Protein AF-A0A225B8E1-F1 (afdb_monomer_lite)

Structure (mmCIF, N/CA/C/O backbone):
data_AF-A0A225B8E1-F1
#
_entry.id   AF-A0A225B8E1-F1
#
loop_
_atom_site.group_PDB
_atom_site.id
_atom_site.type_symbol
_atom_site.label_atom_id
_atom_site.label_alt_id
_atom_site.label_comp_id
_atom_site.label_asym_id
_atom_site.label_entity_id
_atom_site.label_seq_id
_atom_site.pdbx_PDB_ins_code
_atom_site.Cartn_x
_atom_site.Cartn_y
_atom_site.Cartn_z
_atom_site.occupancy
_atom_site.B_iso_or_equiv
_atom_site.auth_seq_id
_atom_site.auth_comp_id
_atom_site.auth_asym_id
_atom_site.auth_atom_id
_atom_site.pdbx_PDB_model_num
ATOM 1 N N . MET A 1 1 ? -12.413 -4.142 40.974 1.00 33.97 1 MET A N 1
ATOM 2 C CA . MET A 1 1 ? -12.762 -3.276 39.829 1.00 33.97 1 MET A CA 1
ATOM 3 C C . MET A 1 1 ? -11.683 -3.442 38.783 1.00 33.97 1 MET A C 1
ATOM 5 O O . MET A 1 1 ? -10.517 -3.272 39.122 1.00 33.97 1 MET A O 1
ATOM 9 N N . GLU A 1 2 ? -12.046 -3.821 37.560 1.00 40.50 2 GLU A N 1
ATOM 10 C CA . GLU A 1 2 ? -11.103 -3.791 36.439 1.00 40.50 2 GLU A CA 1
ATOM 11 C C . GLU A 1 2 ? -10.733 -2.335 36.145 1.00 40.50 2 GLU A C 1
ATOM 13 O O . GLU A 1 2 ? -11.599 -1.457 36.142 1.00 40.50 2 GLU A O 1
ATOM 18 N N . LYS A 1 3 ? -9.438 -2.056 35.974 1.00 44.69 3 LYS A N 1
ATOM 19 C CA . LYS A 1 3 ? -8.991 -0.714 35.596 1.00 44.69 3 LYS A CA 1
ATOM 20 C C . LYS A 1 3 ? -9.395 -0.462 34.139 1.00 44.69 3 LYS A C 1
ATOM 22 O O . LYS A 1 3 ? -9.167 -1.346 33.313 1.00 44.69 3 LYS A O 1
ATOM 27 N N . PRO A 1 4 ? -9.953 0.715 33.810 1.00 52.53 4 PRO A N 1
ATOM 28 C CA . PRO A 1 4 ? -10.232 1.057 32.424 1.00 52.53 4 PRO A CA 1
ATOM 29 C C . PRO A 1 4 ? -8.925 1.071 31.623 1.00 52.53 4 PRO A C 1
ATOM 31 O O . PRO A 1 4 ? -7.889 1.524 32.120 1.00 52.53 4 PRO A O 1
ATOM 34 N N . LEU A 1 5 ? -8.976 0.556 30.393 1.00 57.56 5 LEU A N 1
ATOM 35 C CA . LEU A 1 5 ? -7.844 0.608 29.470 1.00 57.56 5 LEU A CA 1
ATOM 36 C C . LEU A 1 5 ? -7.512 2.064 29.131 1.00 57.56 5 LEU A C 1
ATOM 38 O O . LEU A 1 5 ? -8.407 2.894 28.955 1.00 57.56 5 LEU A O 1
ATOM 42 N N . SER A 1 6 ? -6.221 2.371 29.012 1.00 66.31 6 SER A N 1
ATOM 43 C CA . SER A 1 6 ? -5.781 3.682 28.540 1.00 66.31 6 SER A CA 1
ATOM 44 C C . SER A 1 6 ? -6.145 3.885 27.060 1.00 66.31 6 SER A C 1
ATOM 46 O O . SER A 1 6 ? -6.300 2.907 26.320 1.00 66.31 6 SER A O 1
ATOM 48 N N . PRO A 1 7 ? -6.226 5.136 26.571 1.00 64.06 7 PRO A N 1
ATOM 49 C CA . PRO A 1 7 ? -6.479 5.405 25.155 1.00 64.06 7 PRO A CA 1
ATOM 50 C C . PRO A 1 7 ? -5.502 4.689 24.210 1.00 64.06 7 PRO A C 1
ATOM 52 O O . PRO A 1 7 ? -5.918 4.154 23.189 1.00 64.06 7 PRO A O 1
ATOM 55 N N . LEU A 1 8 ? -4.217 4.607 24.570 1.00 68.31 8 LEU A N 1
ATOM 56 C CA . LEU A 1 8 ? -3.214 3.872 23.793 1.00 68.31 8 LEU A CA 1
ATOM 57 C C . LEU A 1 8 ? -3.495 2.362 23.779 1.00 68.31 8 LEU A C 1
ATOM 59 O O . LEU A 1 8 ? -3.419 1.732 22.733 1.00 68.31 8 LEU A O 1
ATOM 63 N N . GLN A 1 9 ? -3.865 1.779 24.921 1.00 63.59 9 GLN A N 1
ATOM 64 C CA . GLN A 1 9 ? -4.219 0.359 25.014 1.00 63.59 9 GLN A CA 1
ATOM 65 C C . GLN A 1 9 ? -5.451 0.018 24.164 1.00 63.59 9 GLN A C 1
ATOM 67 O O . GLN A 1 9 ? -5.495 -1.029 23.516 1.00 63.59 9 GLN A O 1
ATOM 72 N N . LEU A 1 10 ? -6.432 0.923 24.115 1.00 62.38 10 LEU A N 1
ATOM 73 C CA . LEU A 1 10 ? -7.593 0.791 23.237 1.00 62.38 10 LEU A CA 1
ATOM 74 C C . LEU A 1 10 ? -7.192 0.834 21.757 1.00 62.38 10 LEU A C 1
ATOM 76 O O . LEU A 1 10 ? -7.626 -0.028 21.000 1.00 62.38 10 LEU A O 1
ATOM 80 N N . ARG A 1 11 ? -6.310 1.749 21.343 1.00 66.50 11 ARG A N 1
ATOM 81 C CA . ARG A 1 11 ? -5.845 1.795 19.946 1.00 66.50 11 ARG A CA 1
ATOM 82 C C . ARG A 1 11 ? -4.973 0.598 19.558 1.00 66.50 11 ARG A C 1
ATOM 84 O O . ARG A 1 11 ? -5.170 0.010 18.500 1.00 66.50 11 ARG A O 1
ATOM 91 N N . LEU A 1 12 ? -4.068 0.169 20.438 1.00 70.06 12 LEU A N 1
ATOM 92 C CA . LEU A 1 12 ? -3.236 -1.017 20.212 1.00 70.06 12 LEU A CA 1
ATOM 93 C C . LEU A 1 12 ? -4.088 -2.273 20.065 1.00 70.06 12 LEU A C 1
ATOM 95 O O . LEU A 1 12 ? -3.887 -3.055 19.140 1.00 70.06 12 LEU A O 1
ATOM 99 N N . SER A 1 13 ? -5.087 -2.442 20.932 1.00 68.00 13 SER A N 1
ATOM 100 C CA . SER A 1 13 ? -6.035 -3.539 20.775 1.00 68.00 13 SER A CA 1
ATOM 101 C C . SER A 1 13 ? -6.784 -3.423 19.443 1.00 68.00 13 SER A C 1
ATOM 103 O O . SER A 1 13 ? -6.859 -4.413 18.722 1.00 68.00 13 SER A O 1
ATOM 105 N N . GLN A 1 14 ? -7.261 -2.234 19.050 1.00 70.44 14 GLN A N 1
ATOM 106 C CA . GLN A 1 14 ? -7.943 -2.029 17.764 1.00 70.44 14 GLN A CA 1
ATOM 107 C C . GLN A 1 14 ? -7.101 -2.467 16.566 1.00 70.44 14 GLN A C 1
ATOM 109 O O . GLN A 1 14 ? -7.624 -3.160 15.695 1.00 70.44 14 GLN A O 1
ATOM 114 N N . GLN A 1 15 ? -5.802 -2.159 16.549 1.00 73.88 15 GLN A N 1
ATOM 115 C CA . GLN A 1 15 ? -4.899 -2.623 15.493 1.00 73.88 15 GLN A CA 1
ATOM 116 C C . GLN A 1 15 ? -4.883 -4.152 15.378 1.00 73.88 15 GLN A C 1
ATOM 118 O O . GLN A 1 15 ? -4.950 -4.681 14.273 1.00 73.88 15 GLN A O 1
ATOM 123 N N . VAL A 1 16 ? -4.900 -4.890 16.491 1.00 73.94 16 VAL A N 1
ATOM 124 C CA . VAL A 1 16 ? -4.957 -6.360 16.441 1.00 73.94 16 VAL A CA 1
ATOM 125 C C . VAL A 1 16 ? -6.185 -6.845 15.659 1.00 73.94 16 VAL A C 1
ATOM 127 O O . VAL A 1 16 ? -6.058 -7.701 14.786 1.00 73.94 16 VAL A O 1
ATOM 130 N N . PHE A 1 17 ? -7.367 -6.277 15.909 1.00 71.50 17 PHE A N 1
ATOM 131 C CA . PHE A 1 17 ? -8.599 -6.695 15.225 1.00 71.50 17 PHE A CA 1
ATOM 132 C C . PHE A 1 17 ? -8.724 -6.132 13.809 1.00 71.50 17 PHE A C 1
ATOM 134 O O . PHE A 1 17 ? -9.340 -6.767 12.955 1.00 71.50 17 PHE A O 1
ATOM 141 N N . LEU A 1 18 ? -8.108 -4.982 13.522 1.00 74.31 18 LEU A N 1
ATOM 142 C CA . LEU A 1 18 ? -8.015 -4.452 12.165 1.00 74.31 18 LEU A CA 1
ATOM 143 C C . LEU A 1 18 ? -7.242 -5.403 11.262 1.00 74.31 18 LEU A C 1
ATOM 145 O O . LEU A 1 18 ? -7.643 -5.601 10.123 1.00 74.31 18 LEU A O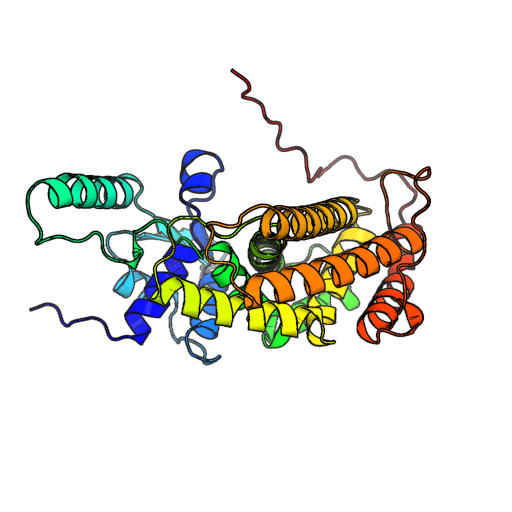 1
ATOM 149 N N . TRP A 1 19 ? -6.174 -6.034 11.740 1.00 72.88 19 TRP A N 1
ATOM 150 C CA . TRP A 1 19 ? -5.336 -6.936 10.941 1.00 72.88 19 TRP A CA 1
ATOM 151 C C . TRP A 1 19 ? -5.876 -8.365 10.832 1.00 72.88 19 TRP A C 1
ATOM 153 O O . TRP A 1 19 ? -5.437 -9.135 9.985 1.00 72.88 19 TRP A O 1
ATOM 163 N N . VAL A 1 20 ? -6.951 -8.670 11.554 1.00 66.94 20 VAL A N 1
ATOM 164 C CA . VAL A 1 20 ? -7.676 -9.938 11.450 1.00 66.94 20 VAL A CA 1
ATOM 165 C C . VAL A 1 20 ? -8.860 -9.751 10.511 1.00 66.94 20 VAL A C 1
ATOM 167 O O . VAL A 1 20 ? -9.687 -8.854 10.680 1.00 66.94 20 VAL A O 1
ATOM 170 N N . ASP A 1 21 ? -8.933 -10.542 9.443 1.00 55.84 21 ASP A N 1
ATOM 171 C CA . ASP A 1 21 ? -10.112 -10.533 8.584 1.00 55.84 21 ASP A CA 1
ATOM 172 C C . ASP A 1 21 ? -11.145 -11.553 9.020 1.00 55.84 21 ASP A C 1
ATOM 174 O O . ASP A 1 21 ? -10.941 -12.748 8.871 1.00 55.84 21 ASP A O 1
ATOM 178 N N . MET A 1 22 ? -12.273 -11.068 9.543 1.00 44.94 22 MET A N 1
ATOM 179 C CA . MET A 1 22 ? -13.416 -11.906 9.901 1.00 44.94 22 MET A CA 1
ATOM 180 C C . MET A 1 22 ? -13.983 -12.659 8.685 1.00 44.94 22 MET A C 1
ATOM 182 O O . MET A 1 22 ? -14.567 -13.725 8.869 1.00 44.94 22 MET A O 1
ATOM 186 N N . ILE A 1 23 ? -13.807 -12.147 7.458 1.00 41.59 23 ILE A N 1
ATOM 187 C CA . ILE A 1 23 ? -14.229 -12.830 6.224 1.00 41.59 23 ILE A CA 1
ATOM 188 C C . ILE A 1 23 ? -13.215 -13.921 5.832 1.00 41.59 23 ILE A C 1
ATOM 190 O O . ILE A 1 23 ? -13.628 -15.043 5.517 1.00 41.59 23 ILE A O 1
ATOM 194 N N . ASP A 1 24 ? -11.908 -13.666 5.968 1.00 40.19 24 ASP A N 1
ATOM 195 C CA . ASP A 1 24 ? -10.865 -14.695 5.769 1.00 40.19 24 ASP A CA 1
ATOM 196 C C . ASP A 1 24 ? -10.909 -15.779 6.857 1.00 40.19 24 ASP A C 1
ATOM 198 O O . ASP A 1 24 ? -10.554 -16.934 6.607 1.00 40.19 24 ASP A O 1
ATOM 202 N N . PHE A 1 25 ? -11.437 -15.440 8.036 1.00 37.62 25 PHE A N 1
ATOM 203 C CA . PHE A 1 25 ? -11.674 -16.349 9.156 1.00 37.62 25 PHE A CA 1
ATOM 204 C C . PHE A 1 25 ? -12.691 -17.453 8.822 1.00 37.62 25 PHE A C 1
ATOM 206 O O . PHE A 1 25 ? -12.599 -18.561 9.343 1.00 37.62 25 PHE A O 1
ATOM 213 N N . VAL A 1 26 ? -13.661 -17.176 7.943 1.00 38.50 26 VAL A N 1
ATOM 214 C CA . VAL A 1 26 ? -14.715 -18.138 7.568 1.00 38.50 26 VAL A CA 1
ATOM 215 C C . VAL A 1 26 ? -14.351 -18.930 6.310 1.00 38.50 26 VAL A C 1
ATOM 217 O O . VAL A 1 26 ? -14.816 -20.058 6.156 1.00 38.50 26 VAL A O 1
ATOM 220 N N . LYS A 1 27 ? -13.524 -18.379 5.409 1.00 36.19 27 LYS A N 1
ATOM 221 C CA . LYS A 1 27 ? -13.306 -18.972 4.078 1.00 36.19 27 LYS A CA 1
ATOM 222 C C . LYS A 1 27 ? -11.852 -19.313 3.727 1.00 36.19 27 LYS A C 1
ATOM 224 O O . LYS A 1 27 ? -11.654 -20.161 2.860 1.00 36.19 27 LYS A O 1
ATOM 229 N N . VAL A 1 28 ? -10.831 -18.705 4.350 1.00 42.16 28 VAL A N 1
ATOM 230 C CA . VAL A 1 28 ? -9.461 -18.704 3.785 1.00 42.16 28 VAL A CA 1
ATOM 231 C C . VAL A 1 28 ? -8.331 -18.820 4.837 1.00 42.16 28 VAL A C 1
ATOM 233 O O . VAL A 1 28 ? -7.250 -18.273 4.680 1.00 42.16 28 VAL A O 1
ATOM 236 N N . GLY A 1 29 ? -8.498 -19.640 5.875 1.00 38.47 29 GLY A N 1
ATOM 237 C CA . GLY A 1 29 ? -7.402 -20.475 6.407 1.00 38.47 29 GLY A CA 1
ATOM 238 C C . GLY A 1 29 ? -6.189 -19.829 7.103 1.00 38.47 29 GLY A C 1
ATOM 239 O O . GLY A 1 29 ? -5.189 -20.528 7.274 1.00 38.47 29 GLY A O 1
ATOM 240 N N . ARG A 1 30 ? -6.232 -18.569 7.551 1.00 50.09 30 ARG A N 1
ATOM 241 C CA . ARG A 1 30 ? -5.280 -18.085 8.570 1.00 50.09 30 ARG A CA 1
ATOM 242 C C . ARG A 1 30 ? -6.012 -17.638 9.826 1.00 50.09 30 ARG A C 1
ATOM 244 O O . ARG A 1 30 ? -6.674 -16.609 9.847 1.00 50.09 30 ARG A O 1
ATOM 251 N N . SER A 1 31 ? -5.849 -18.425 10.883 1.00 53.94 31 SER A N 1
ATOM 252 C CA . SER A 1 31 ? -6.289 -18.088 12.236 1.00 53.94 31 SER A CA 1
ATOM 253 C C . SER A 1 31 ? -5.207 -17.364 13.038 1.00 53.94 31 SER A C 1
ATOM 255 O O . SER A 1 31 ? -5.461 -17.039 14.191 1.00 53.94 31 SER A O 1
ATOM 257 N N . GLU A 1 32 ? -4.016 -17.151 12.458 1.00 61.78 32 GLU A N 1
ATOM 258 C CA . GLU A 1 32 ? -2.790 -16.782 13.168 1.00 61.78 32 GLU A CA 1
ATOM 259 C C . GLU A 1 32 ? -2.167 -15.471 12.666 1.00 61.78 32 GLU A C 1
ATOM 261 O O . GLU A 1 32 ? -1.968 -15.313 11.462 1.00 61.78 32 GLU A O 1
ATOM 266 N N . LEU A 1 33 ? -1.795 -14.582 13.595 1.00 69.75 33 LEU A N 1
ATOM 267 C CA . LEU A 1 33 ? -0.939 -13.415 13.345 1.00 69.75 33 LEU A CA 1
ATOM 268 C C . LEU A 1 33 ? 0.460 -13.667 13.929 1.00 69.75 33 LEU A C 1
ATOM 270 O O . LEU A 1 33 ? 0.583 -14.020 15.108 1.00 69.75 33 LEU A O 1
ATOM 274 N N . ASP A 1 34 ? 1.503 -13.498 13.115 1.00 74.19 34 ASP A N 1
ATOM 275 C CA . ASP A 1 34 ? 2.892 -13.683 13.548 1.00 74.19 34 ASP A CA 1
ATOM 276 C C . ASP A 1 34 ? 3.353 -12.527 14.454 1.00 74.19 34 ASP A C 1
ATOM 278 O O . ASP A 1 34 ? 3.011 -11.363 14.229 1.00 74.19 34 ASP A O 1
ATOM 282 N N . GLN A 1 35 ? 4.181 -12.838 15.461 1.00 77.44 35 GLN A N 1
ATOM 283 C CA . GLN A 1 35 ? 4.749 -11.855 16.398 1.00 77.44 35 GLN A CA 1
ATOM 284 C C . GLN A 1 35 ? 5.396 -10.653 15.701 1.00 77.44 35 GLN A C 1
ATOM 286 O O . GLN A 1 35 ? 5.309 -9.528 16.181 1.00 77.44 35 GLN A O 1
ATOM 291 N N . GLU A 1 36 ? 6.062 -10.887 14.575 1.00 79.19 36 GLU A N 1
ATOM 292 C CA . GLU A 1 36 ? 6.749 -9.831 13.843 1.00 79.19 36 GLU A CA 1
ATOM 293 C C . GLU A 1 36 ? 5.778 -8.795 13.265 1.00 79.19 36 GLU A C 1
ATOM 295 O O . GLU A 1 36 ? 6.020 -7.594 13.396 1.00 79.19 36 GLU A O 1
ATOM 300 N N . ILE A 1 37 ? 4.653 -9.251 12.711 1.00 80.12 37 ILE A N 1
ATOM 301 C CA . ILE A 1 37 ? 3.580 -8.377 12.230 1.00 80.12 37 ILE A CA 1
ATOM 302 C C . ILE A 1 37 ? 2.978 -7.607 13.400 1.00 80.12 37 ILE A C 1
ATOM 304 O O . ILE A 1 37 ? 2.804 -6.394 13.321 1.00 80.12 37 ILE A O 1
ATOM 308 N N . LEU A 1 38 ? 2.730 -8.298 14.514 1.00 81.12 38 LEU A N 1
ATOM 309 C CA . LEU A 1 38 ? 2.194 -7.700 15.731 1.00 81.12 38 LEU A CA 1
ATOM 310 C C . LEU A 1 38 ? 3.092 -6.577 16.277 1.00 81.12 38 LEU A C 1
ATOM 312 O O . LEU A 1 38 ? 2.604 -5.511 16.645 1.00 81.12 38 LEU A O 1
ATOM 316 N N . SER A 1 39 ? 4.409 -6.790 16.298 1.00 83.69 39 SER A N 1
ATOM 317 C CA . SER A 1 39 ? 5.362 -5.758 16.711 1.00 83.69 39 SER A CA 1
ATOM 318 C C . SER A 1 39 ? 5.318 -4.539 15.790 1.00 83.69 39 SER A C 1
ATOM 320 O O . SER A 1 39 ? 5.363 -3.418 16.286 1.00 83.69 39 SER A O 1
ATOM 322 N N . ILE A 1 40 ? 5.176 -4.733 14.475 1.00 83.06 40 ILE A N 1
ATOM 323 C CA . ILE A 1 40 ? 5.105 -3.625 13.511 1.00 83.06 40 ILE A CA 1
ATOM 324 C C . ILE A 1 40 ? 3.824 -2.817 13.690 1.00 83.06 40 ILE A C 1
ATOM 326 O O . ILE A 1 40 ? 3.890 -1.592 13.757 1.00 83.06 40 ILE A O 1
ATOM 330 N N . ILE A 1 41 ? 2.666 -3.473 13.812 1.00 83.81 41 ILE A N 1
ATOM 331 C CA . ILE A 1 41 ? 1.397 -2.753 13.987 1.00 83.81 41 ILE A CA 1
ATOM 332 C C . ILE A 1 41 ? 1.362 -2.001 15.326 1.00 83.81 41 ILE A C 1
ATOM 334 O O . ILE A 1 41 ? 0.818 -0.903 15.399 1.00 83.81 41 ILE A O 1
ATOM 338 N N . PHE A 1 42 ? 1.995 -2.543 16.373 1.00 83.88 42 PHE A N 1
ATOM 339 C CA . PHE A 1 42 ? 2.112 -1.865 17.663 1.00 83.88 42 PHE A CA 1
ATOM 340 C C . PHE A 1 42 ? 3.085 -0.700 17.627 1.00 83.88 42 PHE A C 1
ATOM 342 O O . PHE A 1 42 ? 2.761 0.360 18.148 1.00 83.88 42 PHE A O 1
ATOM 349 N N . GLN A 1 43 ? 4.233 -0.858 16.974 1.00 84.50 43 GLN A N 1
ATOM 350 C CA . GLN A 1 43 ? 5.182 0.231 16.778 1.00 84.50 43 GLN A CA 1
ATOM 351 C C . GLN A 1 43 ? 4.550 1.371 15.968 1.00 84.50 43 GLN A C 1
ATOM 353 O O . GLN A 1 43 ? 4.662 2.537 16.339 1.00 84.50 43 GLN A O 1
ATOM 358 N N . ALA A 1 44 ? 3.819 1.042 14.900 1.00 81.19 44 ALA A N 1
ATOM 359 C CA . ALA A 1 44 ? 3.101 2.012 14.078 1.00 81.19 44 ALA A CA 1
ATOM 360 C C . ALA A 1 44 ? 2.015 2.773 14.858 1.00 81.19 44 ALA A C 1
ATOM 362 O O . ALA A 1 44 ? 1.749 3.934 14.560 1.00 81.19 44 ALA A O 1
ATOM 363 N N . GLU A 1 45 ? 1.396 2.159 15.860 1.00 81.75 45 GLU A N 1
ATOM 364 C CA . GLU A 1 45 ? 0.405 2.825 16.712 1.00 81.75 45 GLU A CA 1
ATOM 365 C C . GLU A 1 45 ? 1.052 3.579 17.885 1.00 81.75 45 GLU A C 1
ATOM 367 O O . GLU A 1 45 ? 0.558 4.617 18.322 1.00 81.75 45 GLU A O 1
ATOM 372 N N . ASN A 1 46 ? 2.202 3.104 18.361 1.00 82.94 46 ASN A N 1
ATOM 373 C CA . ASN A 1 46 ? 2.988 3.705 19.434 1.00 82.94 46 ASN A CA 1
ATOM 374 C C . ASN A 1 46 ? 3.979 4.759 18.906 1.00 82.94 46 ASN A C 1
ATOM 376 O O . ASN A 1 46 ? 5.124 4.834 19.340 1.00 82.94 46 ASN A O 1
ATOM 380 N N . SER A 1 47 ? 3.561 5.556 17.918 1.00 79.94 47 SER A N 1
ATOM 381 C CA . SER A 1 47 ? 4.356 6.659 17.349 1.00 79.94 47 SER A CA 1
ATOM 382 C C . SER A 1 47 ? 5.740 6.277 16.796 1.00 79.94 47 SER A C 1
ATOM 384 O O . SER A 1 47 ? 6.553 7.157 16.546 1.00 79.94 47 SER A O 1
ATOM 386 N N . GLY A 1 48 ? 5.995 5.001 16.507 1.00 77.12 48 GLY A N 1
ATOM 387 C CA . GLY A 1 48 ? 7.289 4.503 16.029 1.00 77.12 48 GLY A CA 1
ATOM 388 C C . GLY A 1 48 ? 8.171 3.896 17.125 1.00 77.12 48 GLY A C 1
ATOM 389 O O . GLY A 1 48 ? 9.202 3.306 16.803 1.00 77.12 48 GLY A O 1
ATOM 390 N N . GLU A 1 49 ? 7.771 3.975 18.395 1.00 80.62 49 GLU A N 1
ATOM 391 C CA . GLU A 1 49 ? 8.500 3.369 19.510 1.00 80.62 49 GLU A CA 1
ATOM 392 C C . GLU A 1 49 ? 8.196 1.872 19.627 1.00 80.62 49 GLU A C 1
ATOM 394 O O . GLU A 1 49 ? 7.036 1.446 19.625 1.00 80.62 49 GLU A O 1
ATOM 399 N N . GLU A 1 50 ? 9.248 1.063 19.755 1.00 79.94 50 GLU A N 1
ATOM 400 C CA . GLU A 1 50 ? 9.113 -0.381 19.921 1.00 79.94 50 GLU A CA 1
ATOM 401 C C . GLU A 1 50 ? 8.395 -0.735 21.228 1.00 79.94 50 GLU A C 1
ATOM 403 O O . GLU A 1 50 ? 8.660 -0.186 22.297 1.00 79.94 50 GLU A O 1
ATOM 408 N N . VAL A 1 51 ? 7.496 -1.714 21.145 1.00 77.56 51 VAL A N 1
ATOM 409 C CA . VAL A 1 51 ? 6.835 -2.284 22.317 1.00 77.56 51 VAL A CA 1
ATOM 410 C C . VAL A 1 51 ? 7.659 -3.459 22.833 1.00 77.56 51 VAL A C 1
ATOM 412 O O . VAL A 1 51 ? 7.904 -4.412 22.097 1.00 77.56 51 VAL A O 1
ATOM 415 N N . PHE A 1 52 ? 8.033 -3.402 24.115 1.00 71.44 52 PHE A N 1
ATOM 416 C CA . PHE A 1 52 ? 8.937 -4.360 24.763 1.00 71.44 52 PHE A CA 1
ATOM 417 C C . PHE A 1 52 ? 8.505 -5.833 24.628 1.00 71.44 52 PHE A C 1
ATOM 419 O O . PHE A 1 52 ? 9.331 -6.687 24.323 1.00 71.44 52 PHE A O 1
ATOM 426 N N . ASP A 1 53 ? 7.217 -6.135 24.818 1.00 75.69 53 ASP A N 1
ATOM 427 C CA . ASP A 1 53 ? 6.661 -7.477 24.605 1.00 75.69 53 ASP A CA 1
ATOM 428 C C . ASP A 1 53 ? 5.300 -7.378 23.909 1.00 75.69 53 ASP A C 1
ATOM 430 O O . ASP A 1 53 ? 4.255 -7.191 24.537 1.00 75.69 53 ASP A O 1
ATOM 434 N N . SER A 1 54 ? 5.318 -7.466 22.578 1.00 78.31 54 SER A N 1
ATOM 435 C CA . SER A 1 54 ? 4.108 -7.382 21.759 1.00 78.31 54 SER A CA 1
ATOM 436 C C . SER A 1 54 ? 3.143 -8.544 22.022 1.00 78.31 54 SER A C 1
ATOM 438 O O . SER A 1 54 ? 1.928 -8.356 21.964 1.00 78.31 54 SER A O 1
ATOM 440 N N . ILE A 1 55 ? 3.647 -9.725 22.388 1.00 74.56 55 ILE A N 1
ATOM 441 C CA . ILE A 1 55 ? 2.831 -10.922 22.615 1.00 74.56 55 ILE A CA 1
ATOM 442 C C . ILE A 1 55 ? 2.125 -10.855 23.966 1.00 74.56 55 ILE A C 1
ATOM 444 O O . ILE A 1 55 ? 0.908 -11.056 24.022 1.00 74.56 55 ILE A O 1
ATOM 448 N N . ASP A 1 56 ? 2.852 -10.544 25.042 1.00 74.12 56 ASP A N 1
ATOM 449 C CA . ASP A 1 56 ? 2.238 -10.350 26.358 1.00 74.12 56 ASP A CA 1
ATOM 450 C C . ASP A 1 56 ? 1.262 -9.173 26.326 1.00 74.12 56 ASP A C 1
ATOM 452 O O . ASP A 1 56 ? 0.149 -9.274 26.849 1.00 74.12 56 ASP A O 1
ATOM 456 N N . LEU A 1 57 ? 1.610 -8.089 25.623 1.00 72.00 57 LEU A N 1
ATOM 457 C CA . LEU A 1 57 ? 0.708 -6.956 25.479 1.00 72.00 57 LEU A CA 1
ATOM 458 C C . LEU A 1 57 ? -0.576 -7.346 24.743 1.00 72.00 57 LEU A C 1
ATOM 460 O O . LEU A 1 57 ? -1.664 -7.070 25.247 1.00 72.00 57 LEU A O 1
ATOM 464 N N . ALA A 1 58 ? -0.493 -8.042 23.608 1.00 70.94 58 ALA A N 1
ATOM 465 C CA . ALA A 1 58 ? -1.688 -8.507 22.911 1.00 70.94 58 ALA A CA 1
ATOM 466 C C . ALA A 1 58 ? -2.526 -9.446 23.786 1.00 70.94 58 ALA A C 1
ATOM 468 O O . ALA A 1 58 ? -3.745 -9.288 23.849 1.00 70.94 58 ALA A O 1
ATOM 469 N N . LYS A 1 59 ? -1.892 -10.370 24.523 1.00 72.19 59 LYS A N 1
ATOM 470 C CA . LYS A 1 59 ? -2.574 -11.262 25.472 1.00 72.19 59 LYS A CA 1
ATOM 471 C C . LYS A 1 59 ? -3.320 -10.473 26.543 1.00 72.19 59 LYS A C 1
ATOM 473 O O . LYS A 1 59 ? -4.492 -10.743 26.788 1.00 72.19 59 LYS A O 1
ATOM 478 N N . ARG A 1 60 ? -2.674 -9.482 27.158 1.00 68.56 60 ARG A N 1
ATOM 479 C CA . ARG A 1 60 ? -3.281 -8.636 28.196 1.00 68.56 60 ARG A CA 1
ATOM 480 C C . ARG A 1 60 ? -4.424 -7.784 27.660 1.00 68.56 60 ARG A C 1
ATOM 482 O O . ARG A 1 60 ? -5.389 -7.565 28.382 1.00 68.56 60 ARG A O 1
ATOM 489 N N . LEU A 1 61 ? -4.315 -7.317 26.419 1.00 65.12 61 LEU A N 1
ATOM 490 C CA . LEU A 1 61 ? -5.300 -6.431 25.803 1.00 65.12 61 LEU A CA 1
ATOM 491 C C . LEU A 1 61 ? -6.489 -7.164 25.175 1.00 65.12 61 LEU A C 1
ATOM 493 O O . LEU A 1 61 ? -7.583 -6.609 25.131 1.00 65.12 61 LEU A O 1
ATOM 497 N N . CYS A 1 62 ? -6.281 -8.380 24.669 1.00 67.38 62 CYS A N 1
ATOM 498 C CA . CYS A 1 62 ? -7.260 -9.076 23.831 1.00 67.38 62 CYS A CA 1
ATOM 499 C C . CYS A 1 62 ? -7.751 -10.406 24.427 1.00 67.38 62 CYS A C 1
ATOM 501 O O . CYS A 1 62 ? -8.633 -11.035 23.846 1.00 67.38 62 CYS A O 1
ATOM 503 N N . SER A 1 63 ? -7.223 -10.870 25.567 1.00 61.25 63 SER A N 1
ATOM 504 C CA . SER A 1 63 ? -7.775 -12.034 26.280 1.00 61.25 63 SER A CA 1
ATOM 505 C C . SER A 1 63 ? -9.216 -11.755 26.740 1.00 61.25 63 SER A C 1
ATOM 507 O O . SER A 1 63 ? -9.482 -10.659 27.230 1.00 61.25 63 SER A O 1
ATOM 509 N N . PRO A 1 64 ? -10.162 -12.710 26.622 1.00 56.84 64 PRO A N 1
ATOM 510 C CA . PRO A 1 64 ? -10.000 -14.120 26.235 1.00 56.84 64 PRO A CA 1
ATOM 511 C C . PRO A 1 64 ? -10.203 -14.398 24.733 1.00 56.84 64 PRO A C 1
ATOM 513 O O . PRO A 1 64 ? -10.403 -15.543 24.335 1.00 56.84 64 PRO A O 1
ATOM 516 N N . LEU A 1 65 ? -10.218 -13.371 23.884 1.00 59.19 65 LEU A N 1
ATOM 517 C CA . LEU A 1 65 ? -10.546 -13.509 22.460 1.00 59.19 65 LEU A CA 1
ATOM 518 C C . LEU A 1 65 ? -9.402 -14.131 21.648 1.00 59.19 65 LEU A C 1
ATOM 520 O O . LEU A 1 65 ? -9.630 -14.615 20.538 1.00 59.19 65 LEU A O 1
ATOM 524 N N . ILE A 1 66 ? -8.199 -14.173 22.227 1.00 63.66 66 ILE A N 1
ATOM 525 C CA . ILE A 1 66 ? -7.008 -14.781 21.643 1.00 63.66 66 ILE A CA 1
ATOM 526 C C . ILE A 1 66 ? -6.384 -15.861 22.536 1.00 63.66 66 ILE A C 1
ATOM 528 O O . ILE A 1 66 ? -6.365 -15.772 23.761 1.00 63.66 66 ILE A O 1
ATOM 532 N N . THR A 1 67 ? -5.814 -16.860 21.881 1.00 64.50 67 THR A N 1
ATOM 533 C CA . THR A 1 67 ? -4.929 -17.921 22.371 1.00 64.50 67 THR A CA 1
ATOM 534 C C . THR A 1 67 ? -3.546 -17.753 21.763 1.00 64.50 67 THR A C 1
ATOM 536 O O . THR A 1 67 ? -3.409 -17.419 20.590 1.00 64.50 67 THR A O 1
ATOM 539 N N . LEU A 1 68 ? -2.505 -18.013 22.545 1.00 62.94 68 LEU A N 1
ATOM 540 C CA . LEU A 1 68 ? -1.134 -18.004 22.048 1.00 62.94 68 LEU A CA 1
ATOM 541 C C . LEU A 1 68 ? -0.720 -19.420 21.655 1.00 62.94 68 LEU A C 1
ATOM 543 O O . LEU A 1 68 ? -0.725 -20.320 22.495 1.00 62.94 68 LEU A O 1
ATOM 547 N N . ASN A 1 69 ? -0.312 -19.593 20.403 1.00 64.06 69 ASN A N 1
ATOM 548 C CA . ASN A 1 69 ? 0.301 -20.816 19.913 1.00 64.06 69 ASN A CA 1
ATOM 549 C C . ASN A 1 69 ? 1.816 -20.626 19.850 1.00 64.06 69 ASN A C 1
ATOM 551 O O . ASN A 1 69 ? 2.321 -19.674 19.251 1.00 64.06 69 ASN A O 1
ATOM 555 N N . VAL A 1 70 ? 2.558 -21.561 20.439 1.00 64.81 70 VAL A N 1
ATOM 556 C CA . VAL A 1 70 ? 4.011 -21.633 20.264 1.00 64.81 70 VAL A CA 1
ATOM 557 C C . VAL A 1 70 ? 4.279 -22.434 18.995 1.00 64.81 70 VAL A C 1
ATOM 559 O O . VAL A 1 70 ? 4.077 -23.651 18.975 1.00 64.81 70 VAL A O 1
ATOM 562 N N . ALA A 1 71 ? 4.737 -21.783 17.924 1.00 57.94 71 ALA A N 1
ATOM 563 C CA . ALA A 1 71 ? 5.212 -22.513 16.759 1.00 57.94 71 ALA A CA 1
ATOM 564 C C . ALA A 1 71 ? 6.536 -23.194 17.139 1.00 57.94 71 ALA A C 1
ATOM 566 O O . ALA A 1 71 ? 7.525 -22.531 17.466 1.00 57.94 71 ALA A O 1
ATOM 567 N N . LYS A 1 72 ? 6.559 -24.534 17.133 1.00 49.38 72 LYS A N 1
ATOM 568 C CA . LYS A 1 72 ? 7.767 -25.322 17.419 1.00 49.38 72 LYS A CA 1
ATOM 569 C C . LYS A 1 72 ? 8.817 -25.079 16.328 1.00 49.38 72 LYS A C 1
ATOM 571 O O . LYS A 1 72 ? 8.829 -25.753 15.302 1.00 49.38 72 LYS A O 1
ATOM 576 N N . GLY A 1 73 ? 9.708 -24.119 16.559 1.00 48.62 73 GLY A N 1
ATOM 577 C CA . GLY A 1 73 ? 10.953 -23.976 15.812 1.00 48.62 73 GLY A CA 1
ATOM 578 C C . GLY A 1 73 ? 11.941 -25.082 16.192 1.00 48.62 73 GLY A C 1
ATOM 579 O O . GLY A 1 73 ? 11.962 -25.549 17.333 1.00 48.62 73 GLY A O 1
ATOM 580 N N . LYS A 1 74 ? 12.780 -25.511 15.242 1.00 40.00 74 LYS A N 1
ATOM 581 C CA . LYS A 1 74 ? 13.937 -26.374 15.525 1.00 40.00 74 LYS A CA 1
ATOM 582 C C . LYS A 1 74 ? 14.948 -25.581 16.372 1.00 40.00 74 LYS A C 1
ATOM 584 O O . LYS A 1 74 ? 15.833 -24.934 15.827 1.00 40.00 74 LYS A O 1
ATOM 589 N N . GLY A 1 75 ? 14.788 -25.601 17.696 1.00 45.12 75 GLY A N 1
ATOM 590 C CA . GLY A 1 75 ? 15.732 -25.030 18.663 1.00 45.12 75 GLY A CA 1
ATOM 591 C C . GLY A 1 75 ? 15.101 -24.057 19.665 1.00 45.12 75 GLY A C 1
ATOM 592 O O . GLY A 1 75 ? 14.264 -23.230 19.318 1.00 45.12 75 GLY A O 1
ATOM 593 N N . ALA A 1 76 ? 15.553 -24.129 20.921 1.00 44.28 76 ALA A N 1
ATOM 594 C CA . ALA A 1 76 ? 15.023 -23.366 22.057 1.00 44.28 76 ALA A CA 1
ATOM 595 C C . ALA A 1 76 ? 15.206 -21.833 21.968 1.00 44.28 76 ALA A C 1
ATOM 597 O O . ALA A 1 76 ? 14.615 -21.114 22.765 1.00 44.28 76 ALA A O 1
ATOM 598 N N . ARG A 1 77 ? 15.997 -21.323 21.010 1.00 43.44 77 ARG A N 1
ATOM 599 C CA . ARG A 1 77 ? 16.279 -19.883 20.838 1.00 43.44 77 ARG A CA 1
ATOM 600 C C . ARG A 1 77 ? 15.420 -19.168 19.786 1.00 43.44 77 ARG A C 1
ATOM 602 O O . ARG A 1 77 ? 15.483 -17.952 19.722 1.00 43.44 77 ARG A O 1
ATOM 609 N N . ASN A 1 78 ? 14.601 -19.888 19.012 1.00 44.16 78 ASN A N 1
ATOM 610 C CA . ASN A 1 78 ? 13.733 -19.316 17.970 1.00 44.16 78 ASN A CA 1
ATOM 611 C C . ASN A 1 78 ? 12.280 -19.786 18.150 1.00 44.16 78 ASN A C 1
ATOM 613 O O . ASN A 1 78 ? 11.685 -20.376 17.244 1.00 44.16 78 ASN A O 1
ATOM 617 N N . GLN A 1 79 ? 11.710 -19.574 19.339 1.00 51.78 79 GLN A N 1
ATOM 618 C CA . GLN A 1 79 ? 10.269 -19.749 19.520 1.00 51.78 79 GLN A CA 1
ATOM 619 C C . GLN A 1 79 ? 9.558 -18.619 18.775 1.00 51.78 79 GLN A C 1
ATOM 621 O O . GLN A 1 79 ? 9.650 -17.459 19.160 1.00 51.78 79 GLN A O 1
ATOM 626 N N . ARG A 1 80 ? 8.880 -18.956 17.674 1.00 55.88 80 ARG A N 1
ATOM 627 C CA . ARG A 1 80 ? 7.980 -18.023 16.995 1.00 55.88 80 ARG A CA 1
ATOM 628 C C . ARG A 1 80 ? 6.620 -18.131 17.668 1.00 55.88 80 ARG A C 1
ATOM 630 O O . ARG A 1 80 ? 6.012 -19.202 17.663 1.00 55.88 80 ARG A O 1
ATOM 637 N N . PHE A 1 81 ? 6.163 -17.043 18.270 1.00 58.03 81 PHE A N 1
ATOM 638 C CA . PHE A 1 81 ? 4.829 -16.981 18.850 1.00 58.03 81 PHE A CA 1
ATOM 639 C C . PHE A 1 81 ? 3.829 -16.532 17.794 1.00 58.03 81 PHE A C 1
ATOM 641 O O . PHE A 1 81 ? 4.103 -15.637 16.991 1.00 58.03 81 PHE A O 1
ATOM 648 N N . LYS A 1 82 ? 2.667 -17.175 17.812 1.00 60.06 82 LYS A N 1
ATOM 649 C CA . LYS A 1 82 ? 1.546 -16.850 16.946 1.00 60.06 82 LYS A CA 1
ATOM 650 C C . LYS A 1 82 ? 0.299 -16.632 17.775 1.00 60.06 82 LYS A C 1
ATOM 652 O O . LYS A 1 82 ? 0.037 -17.371 18.723 1.00 60.06 82 LYS A O 1
ATOM 657 N N . ILE A 1 83 ? -0.481 -15.630 17.407 1.00 58.03 83 ILE A N 1
ATOM 658 C CA . ILE A 1 83 ? -1.755 -15.336 18.058 1.00 58.03 83 ILE A CA 1
ATOM 659 C C . ILE A 1 83 ? -2.870 -16.019 17.273 1.00 58.03 83 ILE A C 1
ATOM 661 O O . ILE A 1 83 ? -3.145 -15.597 16.158 1.00 58.03 83 ILE A O 1
ATOM 665 N N . SER A 1 84 ? -3.510 -17.038 17.851 1.00 59.03 84 SER A N 1
ATOM 666 C CA . SER A 1 84 ? -4.740 -17.656 17.337 1.00 59.03 84 SER A CA 1
ATOM 667 C C . SER A 1 84 ? -5.978 -17.090 18.014 1.00 59.03 84 SER A C 1
ATOM 669 O O . SER A 1 84 ? -5.956 -16.885 19.215 1.00 59.03 84 SER A O 1
ATOM 671 N N . PHE A 1 85 ? -7.090 -16.897 17.316 1.00 56.62 85 PHE A N 1
ATOM 672 C CA . PHE A 1 85 ? -8.340 -16.437 17.944 1.00 56.62 85 PHE A CA 1
ATOM 673 C C . PHE A 1 85 ? -9.249 -17.609 18.331 1.00 56.62 85 PHE A C 1
ATOM 675 O O . PHE A 1 85 ? -9.385 -18.574 17.577 1.00 56.62 85 PHE A O 1
ATOM 682 N N . ILE A 1 86 ? -9.929 -17.516 19.482 1.00 58.69 86 ILE A N 1
ATOM 683 C CA . ILE A 1 86 ? -10.938 -18.513 19.871 1.00 58.69 86 ILE A CA 1
ATOM 684 C C . ILE A 1 86 ? -12.242 -18.198 19.117 1.00 58.69 86 ILE A C 1
ATOM 686 O O . ILE A 1 86 ? -13.033 -17.342 19.514 1.00 58.69 86 ILE A O 1
ATOM 690 N N . HIS A 1 87 ? -12.458 -18.905 18.003 1.00 50.31 87 HIS A N 1
ATOM 691 C CA . HIS A 1 87 ? -13.559 -18.708 17.046 1.00 50.31 87 HIS A CA 1
ATOM 692 C C . HIS A 1 87 ? -14.953 -18.527 17.668 1.00 50.31 87 HIS A C 1
ATOM 694 O O . HIS A 1 87 ? -15.722 -17.661 17.245 1.00 50.31 87 HIS A O 1
ATOM 700 N N . HIS A 1 88 ? -15.304 -19.351 18.656 1.00 48.44 88 HIS A N 1
ATOM 701 C CA . HIS A 1 88 ? -16.658 -19.361 19.204 1.00 48.44 88 HIS A CA 1
ATOM 702 C C . HIS A 1 88 ? -16.941 -18.162 20.108 1.00 48.44 88 HIS A C 1
ATOM 704 O O . HIS A 1 88 ? -18.040 -17.620 20.038 1.00 48.44 88 HIS A O 1
ATOM 710 N N . THR A 1 89 ? -15.968 -17.691 20.889 1.00 49.78 89 THR A N 1
ATOM 711 C CA . THR A 1 89 ? -16.168 -16.596 21.846 1.00 49.78 89 THR A CA 1
ATOM 712 C C . THR A 1 89 ? -16.233 -15.237 21.169 1.00 49.78 89 THR A C 1
ATOM 714 O O . THR A 1 89 ? -17.107 -14.463 21.530 1.00 49.78 89 THR A O 1
ATOM 717 N N . ALA A 1 90 ? -15.418 -14.942 20.152 1.00 50.34 90 ALA A N 1
ATOM 718 C CA . ALA A 1 90 ? -15.500 -13.654 19.450 1.00 50.34 90 ALA A CA 1
ATOM 719 C C . ALA A 1 90 ? -16.824 -13.498 18.675 1.00 50.34 90 ALA A C 1
ATOM 721 O O . ALA A 1 90 ? -17.522 -12.493 18.821 1.00 50.34 90 ALA A O 1
ATOM 722 N N . ALA A 1 91 ? -17.232 -14.523 17.918 1.00 46.38 91 ALA A N 1
ATOM 723 C CA . ALA A 1 91 ? -18.491 -14.506 17.174 1.00 46.38 91 ALA A CA 1
ATOM 724 C C . ALA A 1 91 ? -19.731 -14.590 18.089 1.00 46.38 91 ALA A C 1
ATOM 726 O O . ALA A 1 91 ? -20.712 -13.887 17.837 1.00 46.38 91 ALA A O 1
ATOM 727 N N . GLN A 1 92 ? -19.708 -15.397 19.165 1.00 48.06 92 GLN A N 1
ATOM 728 C CA . GLN A 1 92 ? -20.783 -15.393 20.170 1.00 48.06 92 GLN A CA 1
ATOM 729 C C . GLN A 1 92 ? -20.848 -14.068 20.913 1.00 48.06 92 GLN A C 1
ATOM 731 O O . GLN A 1 92 ? -21.947 -13.585 21.140 1.00 48.06 92 GLN A O 1
ATOM 736 N N . PHE A 1 93 ? -19.719 -13.456 21.263 1.00 51.38 93 PHE A N 1
ATOM 737 C CA . PHE A 1 93 ? -19.700 -12.185 21.976 1.00 51.38 93 PHE A CA 1
ATOM 738 C C . PHE A 1 93 ? -20.239 -11.044 21.105 1.00 51.38 93 PHE A C 1
ATOM 740 O O . PHE A 1 93 ? -21.075 -10.269 21.569 1.00 51.38 93 PHE A O 1
ATOM 747 N N . VAL A 1 94 ? -19.862 -10.990 19.821 1.00 48.50 94 VAL A N 1
ATOM 748 C CA . VAL A 1 94 ? -20.434 -10.049 18.840 1.00 48.50 94 VAL A CA 1
ATOM 749 C C . VAL A 1 94 ? -21.934 -10.300 18.642 1.00 48.50 94 VAL A C 1
ATOM 751 O O . VAL A 1 94 ? -22.719 -9.356 18.731 1.00 48.50 94 VAL A O 1
ATOM 754 N N . ARG A 1 95 ? -22.368 -11.558 18.451 1.00 46.88 95 ARG A N 1
ATOM 755 C CA . ARG A 1 95 ? -23.797 -11.913 18.319 1.00 46.88 95 ARG A CA 1
ATOM 756 C C . ARG A 1 95 ? -24.605 -11.593 19.578 1.00 46.88 95 ARG A C 1
ATOM 758 O O . ARG A 1 95 ? -25.672 -10.996 19.475 1.00 46.88 95 ARG A O 1
ATOM 765 N N . GLN A 1 96 ? -24.114 -11.956 20.762 1.00 45.94 96 GLN A N 1
ATOM 766 C CA . GLN A 1 96 ? -24.782 -11.698 22.040 1.00 45.94 96 GLN A CA 1
ATOM 767 C C . GLN A 1 96 ? -24.890 -10.196 22.304 1.00 45.94 96 GLN A C 1
ATOM 769 O O . GLN A 1 96 ? -25.964 -9.716 22.656 1.00 45.94 96 GLN A O 1
ATOM 774 N N . SER A 1 97 ? -23.828 -9.439 22.037 1.00 46.16 97 SER A N 1
ATOM 775 C CA . SER A 1 97 ? -23.833 -7.979 22.152 1.00 46.16 97 SER A CA 1
ATOM 776 C C . SER A 1 97 ? -24.794 -7.319 21.150 1.00 46.16 97 SER A C 1
ATOM 778 O O . SER A 1 97 ? -25.531 -6.410 21.523 1.00 46.16 97 SER A O 1
ATOM 780 N N . ALA A 1 98 ? -24.869 -7.802 19.903 1.00 44.41 98 ALA A N 1
ATOM 781 C CA . ALA A 1 98 ? -25.817 -7.306 18.899 1.00 44.41 98 ALA A CA 1
ATOM 782 C C . ALA A 1 98 ? -27.284 -7.631 19.250 1.00 44.41 98 ALA A C 1
ATOM 784 O O . ALA A 1 98 ? -28.139 -6.751 19.196 1.00 44.41 98 ALA A O 1
ATOM 785 N N . SER A 1 99 ? -27.570 -8.866 19.677 1.00 41.97 99 SER A N 1
ATOM 786 C CA . SER A 1 99 ? -28.918 -9.309 20.079 1.00 41.97 99 SER A CA 1
ATOM 787 C C . SER A 1 99 ? -29.438 -8.625 21.351 1.00 41.97 99 SER A C 1
ATOM 789 O O . SER A 1 99 ? -30.634 -8.382 21.477 1.00 41.97 99 SER A O 1
ATOM 791 N N . ARG A 1 100 ? -28.551 -8.255 22.286 1.00 44.09 100 ARG A N 1
ATOM 792 C CA . ARG A 1 100 ? -28.922 -7.582 23.541 1.00 44.09 100 ARG A CA 1
ATO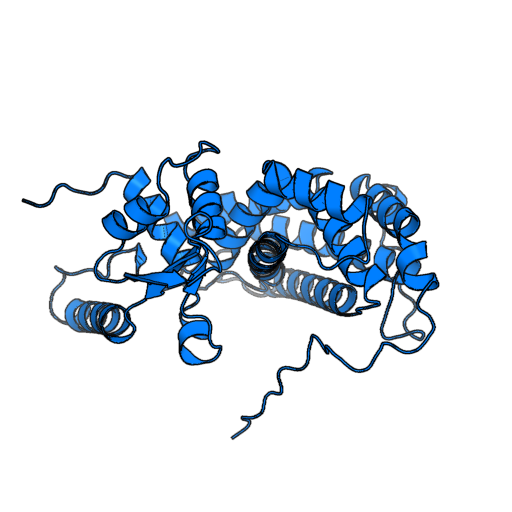M 793 C C . ARG A 1 100 ? -29.020 -6.063 23.412 1.00 44.09 100 ARG A C 1
ATOM 795 O O . ARG A 1 100 ? -29.760 -5.466 24.186 1.00 44.09 100 ARG A O 1
ATOM 802 N N . LYS A 1 101 ? -28.391 -5.448 22.400 1.00 41.41 101 LYS A N 1
ATOM 803 C CA . LYS A 1 101 ? -28.584 -4.028 22.039 1.00 41.41 101 LYS A CA 1
ATOM 804 C C . LYS A 1 101 ? -30.039 -3.719 21.648 1.00 41.41 101 LYS A C 1
ATOM 806 O O . LYS A 1 101 ? -30.502 -2.607 21.876 1.00 41.41 101 LYS A O 1
ATOM 811 N N . ALA A 1 102 ? -30.761 -4.712 21.119 1.00 46.91 102 ALA A N 1
ATOM 812 C CA . ALA A 1 102 ? -32.197 -4.628 20.846 1.00 46.91 102 ALA A CA 1
ATOM 813 C C . ALA A 1 102 ? -33.070 -4.707 22.118 1.00 46.91 102 ALA A C 1
ATOM 815 O O . ALA A 1 102 ? -34.204 -4.243 22.101 1.00 46.91 102 ALA A O 1
ATOM 816 N N . ALA A 1 103 ? -32.549 -5.269 23.216 1.00 49.22 103 ALA A N 1
ATOM 817 C CA . ALA A 1 103 ? -33.306 -5.550 24.439 1.00 49.22 103 ALA A CA 1
ATOM 818 C C . ALA A 1 103 ? -32.954 -4.633 25.626 1.00 49.22 103 ALA A C 1
ATOM 820 O O . ALA A 1 103 ? -33.785 -4.440 26.505 1.00 49.22 103 ALA A O 1
ATOM 821 N N . ASN A 1 104 ? -31.741 -4.071 25.686 1.00 44.28 104 ASN A N 1
ATOM 822 C CA . ASN A 1 104 ? -31.330 -3.115 26.716 1.00 44.28 104 ASN A CA 1
ATOM 823 C C . ASN A 1 104 ? -30.109 -2.296 26.259 1.00 44.28 104 ASN A C 1
ATOM 825 O O . ASN A 1 104 ? -29.088 -2.848 25.849 1.00 44.28 104 ASN A O 1
ATOM 829 N N . LYS A 1 105 ? -30.181 -0.964 26.399 1.00 50.75 105 LYS A N 1
ATOM 830 C CA . LYS A 1 105 ? -29.164 0.020 25.957 1.00 50.75 105 LYS A CA 1
ATOM 831 C C . LYS A 1 105 ? -27.795 -0.069 26.672 1.00 50.75 105 LYS A C 1
ATOM 833 O O . LYS A 1 105 ? -26.924 0.749 26.400 1.00 50.75 105 LYS A O 1
ATOM 838 N N . ALA A 1 106 ? -27.592 -1.026 27.580 1.00 46.09 106 ALA A N 1
ATOM 839 C CA . ALA A 1 106 ? -26.463 -1.043 28.516 1.00 46.09 106 ALA A CA 1
ATOM 840 C C . ALA A 1 106 ? -25.218 -1.820 28.041 1.00 46.09 106 ALA A C 1
ATOM 842 O O . ALA A 1 106 ? -24.134 -1.588 28.564 1.00 46.09 106 ALA A O 1
ATOM 843 N N . MET A 1 107 ? -25.330 -2.717 27.052 1.00 43.06 107 MET A N 1
ATOM 844 C CA . MET A 1 107 ? -24.160 -3.392 26.468 1.00 43.06 107 MET A CA 1
ATOM 845 C C . MET A 1 107 ? -24.025 -3.043 24.990 1.00 43.06 107 MET A C 1
ATOM 847 O O . MET A 1 107 ? -24.649 -3.649 24.119 1.00 43.06 107 MET A O 1
ATOM 851 N N . ALA A 1 108 ? -23.187 -2.051 24.703 1.00 49.50 108 ALA A N 1
ATOM 852 C CA . ALA A 1 108 ? -22.694 -1.822 23.356 1.00 49.50 108 ALA A CA 1
ATOM 853 C C . ALA A 1 108 ? -21.643 -2.890 23.018 1.00 49.50 108 ALA A C 1
ATOM 855 O O . ALA A 1 108 ? -20.772 -3.168 23.839 1.00 49.50 108 ALA A O 1
ATOM 856 N N . VAL A 1 109 ? -21.687 -3.445 21.797 1.00 48.84 109 VAL A N 1
ATOM 857 C CA . VAL A 1 109 ? -20.529 -4.157 21.224 1.00 48.84 109 VAL A CA 1
ATOM 858 C C . VAL A 1 109 ? -19.319 -3.234 21.414 1.00 48.84 109 VAL A C 1
ATOM 860 O O . VAL A 1 109 ? -19.398 -2.093 20.926 1.00 48.84 109 VAL A O 1
ATOM 863 N N . PRO A 1 110 ? -18.252 -3.672 22.115 1.00 49.72 110 PRO A N 1
ATOM 864 C CA . PRO A 1 110 ? -17.024 -2.904 22.243 1.00 49.72 110 PRO A CA 1
ATOM 865 C C . PRO A 1 110 ? -16.604 -2.412 20.865 1.00 49.72 110 PRO A C 1
ATOM 867 O O . PRO A 1 110 ? -16.617 -3.193 19.916 1.00 49.72 110 PRO A O 1
ATOM 870 N N . THR A 1 111 ? -16.285 -1.125 20.734 1.00 50.03 111 THR A N 1
ATOM 871 C CA . THR A 1 111 ? -16.033 -0.463 19.438 1.00 50.03 111 THR A CA 1
ATOM 872 C C . THR A 1 111 ? -15.056 -1.246 18.559 1.00 50.03 111 THR A C 1
ATOM 874 O O . THR A 1 111 ? -15.246 -1.359 17.356 1.00 50.03 111 THR A O 1
ATOM 877 N N . ILE A 1 112 ? -14.080 -1.883 19.197 1.00 45.88 112 ILE A N 1
ATOM 878 C CA . ILE A 1 112 ? -13.063 -2.768 18.632 1.00 45.88 112 ILE A CA 1
ATOM 879 C C . ILE A 1 112 ? -13.574 -4.048 17.939 1.00 45.88 112 ILE A C 1
ATOM 881 O O . ILE A 1 112 ? -12.898 -4.583 17.070 1.00 45.88 112 ILE A O 1
ATOM 885 N N . LEU A 1 113 ? -14.766 -4.537 18.293 1.00 49.19 113 LEU A N 1
ATOM 886 C CA . LEU A 1 113 ? -15.384 -5.737 17.711 1.00 49.19 113 LEU A CA 1
ATOM 887 C C . LEU A 1 113 ? -16.502 -5.420 16.710 1.00 49.19 113 LEU A C 1
ATOM 889 O O . LEU A 1 113 ? -17.133 -6.336 16.179 1.00 49.19 113 LEU A O 1
ATOM 893 N N . ARG A 1 114 ? -16.791 -4.138 16.460 1.00 53.53 114 ARG A N 1
ATOM 894 C CA . ARG A 1 114 ? -17.685 -3.744 15.364 1.00 53.53 114 ARG A CA 1
ATOM 895 C C . ARG A 1 114 ? -16.977 -3.972 14.023 1.00 53.53 114 ARG A C 1
ATOM 897 O O . ARG A 1 114 ? -15.745 -3.905 13.994 1.00 53.53 114 ARG A O 1
ATOM 904 N N . PRO A 1 115 ? -17.716 -4.215 12.919 1.00 55.97 115 PRO A N 1
ATOM 905 C CA . PRO A 1 115 ? -17.148 -4.112 11.580 1.00 55.97 115 PRO A CA 1
ATOM 906 C C . PRO A 1 115 ? -16.405 -2.782 11.465 1.00 55.97 115 PRO A C 1
ATOM 908 O O . PRO A 1 115 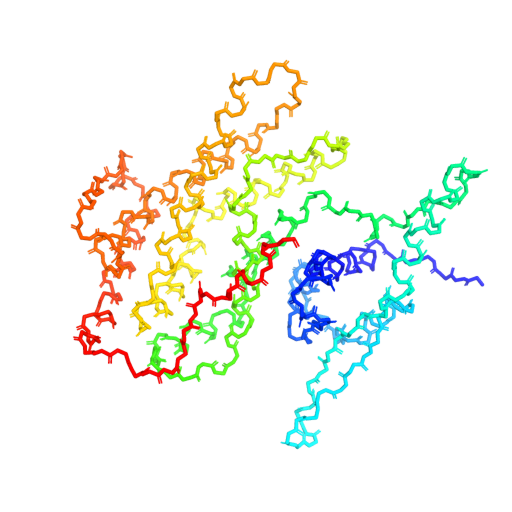? -16.995 -1.720 11.644 1.00 55.97 115 PRO A O 1
ATOM 911 N N . GLN A 1 116 ? -15.093 -2.854 11.267 1.00 71.12 116 GLN A N 1
ATOM 912 C CA . GLN A 1 116 ? -14.247 -1.673 11.193 1.00 71.12 116 GLN A CA 1
ATOM 913 C C . GLN A 1 116 ? -14.419 -1.087 9.788 1.00 71.12 116 GLN A C 1
ATOM 915 O O . GLN A 1 116 ? -13.782 -1.550 8.846 1.00 71.12 116 GLN A O 1
ATOM 920 N N . ALA A 1 117 ? -15.331 -0.126 9.628 1.00 75.62 117 ALA A N 1
ATOM 921 C CA . ALA A 1 117 ? -15.713 0.409 8.319 1.00 75.62 117 ALA A CA 1
ATOM 922 C C . ALA A 1 117 ? -14.494 0.930 7.528 1.00 75.62 117 ALA A C 1
ATOM 924 O O . ALA A 1 117 ? -14.354 0.674 6.337 1.00 75.62 117 ALA A O 1
ATOM 925 N N . LEU A 1 118 ? -13.535 1.551 8.219 1.00 83.00 118 LEU A N 1
ATOM 926 C CA . LEU A 1 118 ? -12.321 2.128 7.629 1.00 83.00 118 LEU A CA 1
ATOM 927 C C . LEU A 1 118 ? -11.113 1.180 7.620 1.00 83.00 118 LEU A C 1
ATOM 929 O O . LEU A 1 118 ? -9.970 1.609 7.462 1.00 83.00 118 LEU A O 1
ATOM 933 N N . LYS A 1 119 ? -11.331 -0.123 7.810 1.00 84.75 119 LYS A N 1
ATOM 934 C CA . LYS A 1 119 ? -10.265 -1.116 7.999 1.00 84.75 119 LYS A CA 1
ATOM 935 C C . LYS A 1 119 ? -9.202 -1.114 6.909 1.00 84.75 119 LYS A C 1
ATOM 937 O O . LYS A 1 119 ? -8.017 -1.191 7.224 1.00 84.75 119 LYS A O 1
ATOM 942 N N . ALA A 1 120 ? -9.623 -1.036 5.648 1.00 87.56 120 ALA A N 1
ATOM 943 C CA . ALA A 1 120 ? -8.712 -0.990 4.512 1.00 87.56 120 ALA A CA 1
ATOM 944 C C . ALA A 1 120 ? -7.765 0.216 4.615 1.00 87.56 120 ALA A C 1
ATOM 946 O O . ALA A 1 120 ? -6.552 0.051 4.534 1.00 87.56 120 ALA A O 1
ATOM 947 N N . LEU A 1 121 ? -8.305 1.404 4.910 1.00 91.88 121 LEU A N 1
ATOM 948 C CA . LEU A 1 121 ? -7.532 2.639 5.056 1.00 91.88 121 LEU A CA 1
ATOM 949 C C . LEU A 1 121 ? -6.569 2.595 6.252 1.00 91.88 121 LEU A C 1
ATOM 951 O O . LEU A 1 121 ? -5.426 3.041 6.136 1.00 91.88 121 LEU A O 1
ATOM 955 N N . TYR A 1 122 ? -6.995 2.023 7.383 1.00 89.62 122 TYR A N 1
ATOM 956 C CA . TYR A 1 122 ? -6.119 1.833 8.543 1.00 89.62 122 TYR A CA 1
ATOM 957 C C . TYR A 1 122 ? -4.964 0.877 8.241 1.00 89.62 122 TYR A C 1
ATOM 959 O O . TYR A 1 122 ? -3.812 1.224 8.497 1.00 89.62 122 TYR A O 1
ATOM 967 N N . ARG A 1 123 ? -5.250 -0.296 7.656 1.00 88.12 123 ARG A N 1
ATOM 968 C CA . ARG A 1 123 ? -4.210 -1.251 7.242 1.00 88.12 123 ARG A CA 1
ATOM 969 C C . ARG A 1 123 ? -3.235 -0.600 6.271 1.00 88.12 123 ARG A C 1
ATOM 971 O O . ARG A 1 123 ? -2.035 -0.658 6.509 1.00 88.12 123 ARG A O 1
ATOM 978 N N . GLY A 1 124 ? -3.747 0.087 5.250 1.00 92.69 124 GLY A N 1
ATOM 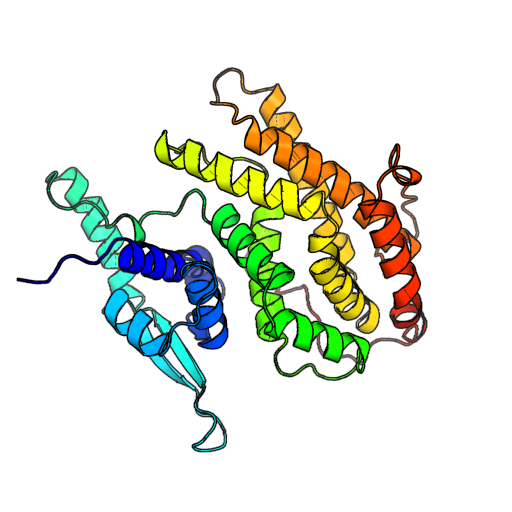979 C CA . GLY A 1 124 ? -2.917 0.781 4.272 1.00 92.69 124 GLY A CA 1
ATOM 980 C C . GLY A 1 124 ? -2.019 1.836 4.906 1.00 92.69 124 GLY A C 1
ATOM 981 O O . GLY A 1 124 ? -0.832 1.882 4.606 1.00 92.69 124 GLY A O 1
ATOM 982 N N . THR A 1 125 ? -2.538 2.636 5.839 1.00 93.69 125 THR A N 1
ATOM 983 C CA . THR A 1 125 ? -1.739 3.658 6.536 1.00 93.69 125 THR A CA 1
ATOM 984 C C . THR A 1 125 ? -0.651 3.035 7.415 1.00 93.69 125 THR A C 1
ATOM 986 O O . THR A 1 125 ? 0.478 3.523 7.448 1.00 93.69 125 THR A O 1
ATOM 989 N N . THR A 1 126 ? -0.952 1.933 8.102 1.00 91.50 126 THR A N 1
ATOM 990 C CA . THR A 1 126 ? 0.051 1.183 8.870 1.00 91.50 126 THR A CA 1
ATOM 991 C C . THR A 1 126 ? 1.120 0.580 7.950 1.00 91.50 126 THR A C 1
ATOM 993 O O . THR A 1 126 ? 2.310 0.663 8.256 1.00 91.50 126 THR A O 1
ATOM 996 N N . SER A 1 127 ? 0.730 0.059 6.785 1.00 93.19 127 SER A N 1
ATOM 997 C CA . SER A 1 127 ? 1.665 -0.419 5.764 1.00 93.19 127 SER A CA 1
ATOM 998 C C . SER A 1 127 ? 2.558 0.693 5.215 1.00 93.19 127 SER A C 1
ATOM 1000 O O . SER A 1 127 ? 3.753 0.469 5.040 1.00 93.19 127 SER A O 1
ATOM 1002 N N . VAL A 1 128 ? 2.019 1.900 4.994 1.00 95.75 128 VAL A N 1
ATOM 1003 C CA . VAL A 1 128 ? 2.817 3.078 4.612 1.00 95.75 128 VAL A CA 1
ATOM 1004 C C . VAL A 1 128 ? 3.932 3.307 5.625 1.00 95.75 128 VAL A C 1
ATOM 1006 O O . VAL A 1 128 ? 5.091 3.364 5.229 1.00 95.75 128 VAL A O 1
ATOM 1009 N N . ARG A 1 129 ? 3.630 3.319 6.931 1.00 92.94 129 ARG A N 1
ATOM 1010 C CA . ARG A 1 129 ? 4.672 3.480 7.963 1.00 92.94 129 ARG A CA 1
ATOM 1011 C C . ARG A 1 129 ? 5.749 2.401 7.884 1.00 92.94 129 ARG A C 1
ATOM 1013 O O . ARG A 1 129 ? 6.930 2.714 8.001 1.00 92.94 129 ARG A O 1
ATOM 1020 N N . TYR A 1 130 ? 5.370 1.143 7.650 1.00 93.19 130 TYR A N 1
ATOM 1021 C CA . TYR A 1 130 ? 6.350 0.073 7.450 1.00 93.19 130 TYR A CA 1
ATOM 1022 C C . TYR A 1 130 ? 7.273 0.366 6.258 1.00 93.19 130 TYR A C 1
ATOM 1024 O O . TYR A 1 130 ? 8.495 0.296 6.396 1.00 93.19 130 TYR A O 1
ATOM 1032 N N . PHE A 1 131 ? 6.705 0.735 5.109 1.00 95.38 131 PHE A N 1
ATOM 1033 C CA . PHE A 1 131 ? 7.481 1.007 3.901 1.00 95.38 131 PHE A CA 1
ATOM 1034 C C . PHE A 1 131 ? 8.319 2.285 3.988 1.00 95.38 131 PHE A C 1
ATOM 1036 O O . PHE A 1 131 ? 9.390 2.334 3.390 1.00 95.38 131 PHE A O 1
ATOM 1043 N N . GLU A 1 132 ? 7.887 3.295 4.740 1.00 93.69 132 GLU A N 1
ATOM 1044 C CA . GLU A 1 132 ? 8.604 4.565 4.893 1.00 93.69 132 GLU A CA 1
ATOM 1045 C C . GLU A 1 132 ? 9.695 4.498 5.972 1.00 93.69 132 GLU A C 1
ATOM 1047 O O . GLU A 1 132 ? 10.855 4.844 5.725 1.00 93.69 132 GLU A O 1
ATOM 1052 N N . GLU A 1 133 ? 9.350 4.002 7.158 1.00 90.56 133 GLU A N 1
ATOM 1053 C CA . GLU A 1 133 ? 10.115 4.241 8.389 1.00 90.56 133 GLU A CA 1
ATOM 1054 C C . GLU A 1 133 ? 10.800 2.978 8.930 1.00 90.56 133 GLU A C 1
ATOM 1056 O O . GLU A 1 133 ? 11.767 3.076 9.685 1.00 90.56 133 GLU A O 1
ATOM 1061 N N . SER A 1 134 ? 10.341 1.775 8.564 1.00 90.50 134 SER A N 1
ATOM 1062 C CA . SER A 1 134 ? 10.829 0.553 9.211 1.00 90.50 134 SER A CA 1
ATOM 1063 C C . SER A 1 134 ? 12.244 0.170 8.777 1.00 90.50 134 SER A C 1
ATOM 1065 O O . SER A 1 134 ? 12.500 -0.121 7.607 1.00 90.50 134 SER A O 1
ATOM 1067 N N . ILE A 1 135 ? 13.138 0.016 9.760 1.00 89.62 135 ILE A N 1
ATOM 1068 C CA . ILE A 1 135 ? 14.481 -0.562 9.575 1.00 89.62 135 ILE A CA 1
ATOM 1069 C C . 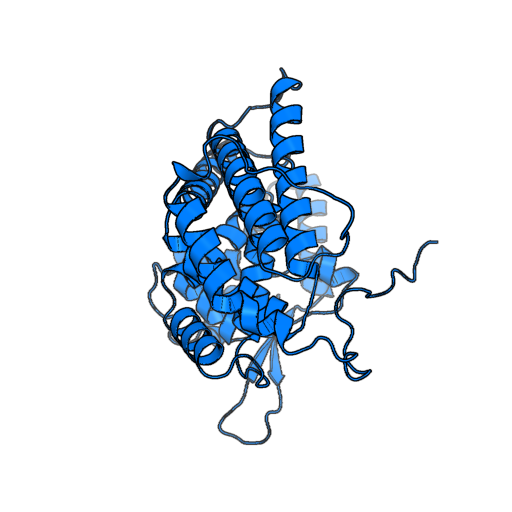ILE A 1 135 ? 14.391 -1.951 8.928 1.00 89.62 135 ILE A C 1
ATOM 1071 O O . ILE A 1 135 ? 15.205 -2.289 8.070 1.00 89.62 135 ILE A O 1
ATOM 1075 N N . LYS A 1 136 ? 13.371 -2.742 9.280 1.00 86.88 136 LYS A N 1
ATOM 1076 C CA . LYS A 1 136 ? 13.164 -4.081 8.713 1.00 86.88 136 LYS A CA 1
ATOM 1077 C C . LYS A 1 136 ? 12.845 -4.033 7.224 1.00 86.88 136 LYS A C 1
ATOM 1079 O O . LYS A 1 136 ? 13.323 -4.878 6.476 1.00 86.88 136 LYS A O 1
ATOM 1084 N N . CYS A 1 137 ? 12.059 -3.048 6.788 1.00 91.25 137 CYS A N 1
ATOM 1085 C CA . CYS A 1 137 ? 11.791 -2.844 5.367 1.00 91.25 137 CYS A CA 1
ATOM 1086 C C . CYS A 1 137 ? 13.082 -2.486 4.616 1.00 91.25 137 CYS A C 1
ATOM 1088 O O . CYS A 1 137 ? 13.354 -3.066 3.567 1.00 91.25 137 CYS A O 1
ATOM 1090 N N . THR A 1 138 ? 13.918 -1.612 5.186 1.00 92.56 138 THR A N 1
ATOM 1091 C CA . THR A 1 138 ? 15.235 -1.272 4.620 1.00 92.56 138 THR A CA 1
ATOM 1092 C C . THR A 1 138 ? 16.132 -2.503 4.493 1.00 92.56 138 THR A C 1
ATOM 1094 O O . THR A 1 138 ? 16.626 -2.786 3.407 1.00 92.56 138 THR A O 1
ATOM 1097 N N . GLN A 1 139 ? 16.265 -3.300 5.557 1.00 90.75 139 GLN A N 1
ATOM 1098 C CA . GLN A 1 139 ? 17.049 -4.542 5.541 1.00 90.75 139 GLN A CA 1
ATOM 1099 C C . GLN A 1 139 ? 16.526 -5.550 4.508 1.00 90.75 139 GLN A C 1
ATOM 1101 O O . GLN A 1 139 ? 17.315 -6.199 3.816 1.00 90.75 139 GLN A O 1
ATOM 1106 N N . ALA A 1 140 ? 15.202 -5.674 4.379 1.00 89.44 140 ALA A N 1
ATOM 1107 C CA . ALA A 1 140 ? 14.580 -6.537 3.383 1.00 89.44 140 ALA A CA 1
ATOM 1108 C C . ALA A 1 140 ? 14.872 -6.057 1.952 1.00 89.44 140 ALA A C 1
ATOM 1110 O O . ALA A 1 140 ? 15.218 -6.874 1.100 1.00 89.44 140 ALA A O 1
ATOM 1111 N N . LEU A 1 141 ? 14.789 -4.748 1.687 1.00 93.25 141 LEU A N 1
ATOM 1112 C CA . LEU A 1 141 ? 15.131 -4.189 0.380 1.00 93.25 141 LEU A CA 1
ATOM 1113 C C . LEU A 1 141 ? 16.623 -4.354 0.059 1.00 93.25 141 LEU A C 1
ATOM 1115 O O . LEU A 1 141 ? 16.958 -4.750 -1.053 1.00 93.25 141 LEU A O 1
ATOM 1119 N N . ASP A 1 142 ? 17.527 -4.109 1.004 1.00 93.06 142 ASP A N 1
ATOM 1120 C CA . ASP A 1 142 ? 18.967 -4.283 0.767 1.00 93.06 142 ASP A CA 1
ATOM 1121 C C . ASP A 1 142 ? 19.327 -5.752 0.497 1.00 93.06 142 ASP A C 1
ATOM 1123 O O . ASP A 1 142 ? 20.153 -6.053 -0.373 1.00 93.06 142 ASP A O 1
ATOM 1127 N N . SER A 1 143 ? 18.635 -6.678 1.167 1.00 90.31 143 SER A N 1
ATOM 1128 C CA . SER A 1 143 ? 18.741 -8.115 0.895 1.00 90.31 143 SER A CA 1
ATOM 1129 C C . SER A 1 143 ? 18.243 -8.461 -0.512 1.00 90.31 143 SER A C 1
ATOM 1131 O O . SER A 1 143 ? 18.945 -9.152 -1.248 1.00 90.31 143 SER A O 1
ATOM 1133 N N . LEU A 1 144 ? 17.080 -7.933 -0.916 1.00 90.62 144 LEU A N 1
ATOM 1134 C CA . LEU A 1 144 ? 16.519 -8.094 -2.265 1.00 90.62 144 LEU A CA 1
ATOM 1135 C C . LEU A 1 144 ? 17.452 -7.554 -3.353 1.00 90.62 144 LEU A C 1
ATOM 1137 O O . LEU A 1 144 ? 17.641 -8.199 -4.379 1.00 90.62 144 LEU A O 1
ATOM 1141 N N . ARG A 1 145 ? 18.057 -6.386 -3.126 1.00 93.06 145 ARG A N 1
ATOM 1142 C CA . ARG A 1 145 ? 19.000 -5.763 -4.064 1.00 93.06 145 ARG A CA 1
ATOM 1143 C C . ARG A 1 145 ? 20.270 -6.589 -4.245 1.00 93.06 145 ARG A C 1
ATOM 1145 O O . ARG A 1 145 ? 20.814 -6.629 -5.343 1.00 93.06 145 ARG A O 1
ATOM 1152 N N . SER A 1 146 ? 20.742 -7.216 -3.169 1.00 91.75 146 SER A N 1
ATOM 1153 C CA . SER A 1 146 ? 21.977 -8.007 -3.169 1.00 91.75 146 SER A CA 1
ATOM 1154 C C . SER A 1 146 ? 21.764 -9.417 -3.725 1.00 91.75 146 SER A C 1
ATOM 1156 O O . SER A 1 146 ? 22.629 -9.944 -4.421 1.00 91.75 146 SER A O 1
ATOM 1158 N N . TYR A 1 147 ? 20.613 -10.030 -3.426 1.00 87.31 147 TYR A N 1
ATOM 1159 C CA . TYR A 1 147 ? 20.314 -11.429 -3.741 1.00 87.31 147 TYR A CA 1
ATOM 1160 C C . TYR A 1 147 ? 18.863 -11.611 -4.230 1.00 87.31 147 TYR A C 1
ATOM 1162 O O . TYR A 1 147 ? 18.066 -12.271 -3.558 1.00 87.31 147 TYR A O 1
ATOM 1170 N N . PRO A 1 148 ? 18.507 -11.076 -5.413 1.00 83.69 148 PRO A N 1
ATOM 1171 C CA . PRO A 1 148 ? 17.123 -11.051 -5.899 1.00 83.69 148 PRO A CA 1
ATOM 1172 C C . PRO A 1 148 ? 16.506 -12.446 -6.100 1.00 83.69 148 PRO A C 1
ATOM 1174 O O . PRO A 1 148 ? 15.306 -12.608 -5.910 1.00 83.69 148 PRO A O 1
ATOM 1177 N N . SER A 1 149 ? 17.320 -13.463 -6.413 1.00 77.06 149 SER A N 1
ATOM 1178 C CA . SER A 1 149 ? 16.856 -14.831 -6.703 1.00 77.06 149 SER A CA 1
ATOM 1179 C C . SER A 1 149 ? 16.881 -15.806 -5.518 1.00 77.06 149 SER A C 1
ATOM 1181 O O . SER A 1 149 ? 16.549 -16.982 -5.690 1.00 77.06 149 SER A O 1
ATOM 1183 N N . GLN A 1 150 ? 17.334 -15.393 -4.329 1.00 75.69 150 GLN A N 1
ATOM 1184 C CA . GLN A 1 150 ? 17.426 -16.311 -3.187 1.00 75.69 150 GLN A CA 1
ATOM 1185 C C . GLN A 1 150 ? 16.081 -16.451 -2.455 1.00 75.69 150 GLN A C 1
ATOM 1187 O O . GLN A 1 150 ? 15.282 -15.518 -2.452 1.00 75.69 150 GLN A O 1
ATOM 1192 N N . PRO A 1 151 ? 15.803 -17.595 -1.794 1.00 61.75 151 PRO A N 1
ATOM 1193 C CA . PRO A 1 151 ? 14.650 -17.719 -0.912 1.00 61.75 151 PRO A CA 1
ATOM 1194 C C . PRO A 1 151 ? 14.788 -16.717 0.236 1.00 61.75 151 PRO A C 1
ATOM 1196 O O . PRO A 1 151 ? 15.621 -16.882 1.128 1.00 61.75 151 PRO A O 1
ATOM 1199 N N . LEU A 1 152 ? 13.986 -15.658 0.198 1.00 60.03 152 LEU A N 1
ATOM 1200 C CA . LEU A 1 152 ? 14.093 -14.554 1.142 1.00 60.03 152 LEU A CA 1
ATOM 1201 C C . LEU A 1 152 ? 13.508 -14.976 2.490 1.00 60.03 152 LEU A C 1
ATOM 1203 O O . LEU A 1 152 ? 12.294 -14.985 2.695 1.00 60.03 152 LEU A O 1
ATOM 1207 N N . GLY A 1 153 ? 14.377 -15.335 3.431 1.00 56.94 153 GLY A N 1
ATOM 1208 C CA . GLY A 1 153 ? 13.981 -15.401 4.832 1.00 56.94 153 GLY A CA 1
ATOM 1209 C C . GLY A 1 153 ? 13.527 -14.013 5.296 1.00 56.94 153 GLY A C 1
ATOM 1210 O O . GLY A 1 153 ? 14.258 -13.046 5.122 1.00 56.94 153 GLY A O 1
ATOM 1211 N N . GLY A 1 154 ? 12.328 -13.904 5.876 1.00 59.28 154 GLY A N 1
ATOM 1212 C CA . GLY A 1 154 ? 11.837 -12.649 6.468 1.00 59.28 154 GLY A CA 1
ATOM 1213 C C . GLY A 1 154 ? 11.033 -11.731 5.538 1.00 59.28 154 GLY A C 1
ATOM 1214 O O . GLY A 1 154 ? 10.613 -10.662 5.975 1.00 59.28 154 GLY A O 1
ATOM 1215 N N . ILE A 1 155 ? 10.749 -12.138 4.294 1.00 72.19 155 ILE A N 1
ATOM 1216 C CA . ILE A 1 155 ? 9.871 -11.363 3.397 1.00 72.19 155 ILE A CA 1
ATOM 1217 C C . ILE A 1 155 ? 8.374 -11.550 3.686 1.00 72.19 155 ILE A C 1
ATOM 1219 O O . ILE A 1 155 ? 7.541 -10.837 3.134 1.00 72.19 155 ILE A O 1
ATOM 1223 N N . ASP A 1 156 ? 8.015 -12.474 4.579 1.00 73.06 156 ASP A N 1
ATOM 1224 C CA . ASP A 1 156 ? 6.626 -12.680 5.014 1.00 73.06 156 ASP A CA 1
ATOM 1225 C C . ASP A 1 156 ? 6.002 -11.361 5.502 1.00 73.06 156 ASP A C 1
ATOM 1227 O O . ASP A 1 156 ? 4.871 -11.027 5.155 1.00 73.06 156 ASP A O 1
ATOM 1231 N N . THR A 1 157 ? 6.799 -10.547 6.199 1.00 81.38 157 THR A N 1
ATOM 1232 C CA . THR A 1 157 ? 6.419 -9.204 6.646 1.00 81.38 157 THR A CA 1
ATOM 1233 C C . THR A 1 157 ? 6.082 -8.261 5.498 1.00 81.38 157 THR A C 1
ATOM 1235 O O . THR A 1 157 ? 5.089 -7.537 5.571 1.00 81.38 157 THR A O 1
ATOM 1238 N N . TYR A 1 158 ? 6.875 -8.276 4.424 1.00 86.25 158 TYR A N 1
ATOM 1239 C CA . TYR A 1 158 ? 6.583 -7.479 3.236 1.00 86.25 158 TYR A CA 1
ATOM 1240 C C . TYR A 1 158 ? 5.224 -7.863 2.655 1.00 86.25 158 TYR A C 1
ATOM 1242 O O . TYR A 1 158 ? 4.444 -6.973 2.341 1.00 86.25 158 TYR A O 1
ATOM 1250 N N . PHE A 1 159 ? 4.921 -9.159 2.532 1.00 83.62 159 PHE A N 1
ATOM 1251 C CA . PHE A 1 159 ? 3.671 -9.608 1.917 1.00 83.62 159 PHE A CA 1
ATOM 1252 C C . PHE A 1 159 ? 2.441 -9.203 2.726 1.00 83.62 159 PHE A C 1
ATOM 1254 O O . PHE A 1 159 ? 1.466 -8.738 2.140 1.00 83.62 159 PHE A O 1
ATOM 1261 N N . GLU A 1 160 ? 2.495 -9.307 4.053 1.00 82.38 160 GLU A N 1
ATOM 1262 C CA . GLU A 1 160 ? 1.401 -8.848 4.917 1.00 82.38 160 GLU A CA 1
ATOM 1263 C C . GLU A 1 160 ? 1.188 -7.334 4.808 1.00 82.38 160 GLU A C 1
ATOM 1265 O O . GLU A 1 160 ? 0.060 -6.861 4.659 1.00 82.38 160 GLU A O 1
ATOM 1270 N N . MET A 1 161 ? 2.273 -6.557 4.811 1.00 88.50 161 MET A N 1
ATOM 1271 C CA . MET A 1 161 ? 2.189 -5.101 4.682 1.00 88.50 161 MET A CA 1
ATOM 1272 C C . MET A 1 161 ? 1.738 -4.695 3.276 1.00 88.50 161 MET A C 1
ATOM 1274 O O . MET A 1 161 ? 0.903 -3.803 3.127 1.00 88.50 161 MET A O 1
ATOM 1278 N N . ALA A 1 162 ? 2.209 -5.381 2.236 1.00 89.69 162 ALA A N 1
ATOM 1279 C CA . ALA A 1 162 ? 1.762 -5.167 0.867 1.00 89.69 162 ALA A CA 1
ATOM 1280 C C . ALA A 1 162 ? 0.272 -5.494 0.724 1.00 89.69 162 ALA A C 1
ATOM 1282 O O . ALA A 1 162 ? -0.446 -4.710 0.118 1.00 89.69 162 ALA A O 1
ATOM 1283 N N . TYR A 1 163 ? -0.217 -6.579 1.333 1.00 86.00 163 TYR A N 1
ATOM 1284 C CA . TYR A 1 163 ? -1.644 -6.911 1.367 1.00 86.00 163 TYR A CA 1
ATOM 1285 C C . TYR A 1 163 ? -2.472 -5.811 2.045 1.00 86.00 163 TYR A C 1
ATOM 1287 O O . TYR A 1 163 ? -3.469 -5.351 1.491 1.00 86.00 163 TYR A O 1
ATOM 1295 N N . GLY A 1 164 ? -2.023 -5.319 3.205 1.00 86.56 164 GLY A N 1
ATOM 1296 C CA . GLY A 1 164 ? -2.668 -4.197 3.890 1.00 86.56 164 GLY A CA 1
ATOM 1297 C C . GLY A 1 164 ? -2.746 -2.928 3.033 1.00 86.56 164 GLY A C 1
ATOM 1298 O O . GLY A 1 164 ? -3.775 -2.253 3.032 1.00 86.56 164 GLY A O 1
ATOM 1299 N N . LEU A 1 165 ? -1.690 -2.639 2.263 1.00 94.31 165 LEU A N 1
ATOM 1300 C CA . LEU A 1 165 ? -1.633 -1.499 1.350 1.00 94.31 165 LEU A CA 1
ATOM 1301 C C . LEU A 1 165 ? -2.538 -1.700 0.130 1.00 94.31 165 LEU A C 1
ATOM 1303 O O . LEU A 1 165 ? -3.340 -0.819 -0.169 1.00 94.31 165 LEU A O 1
ATOM 1307 N N . TRP A 1 166 ? -2.474 -2.858 -0.532 1.00 92.81 166 TRP A N 1
ATOM 1308 C CA . TRP A 1 166 ? -3.324 -3.183 -1.681 1.00 92.81 166 TRP A CA 1
ATOM 1309 C C . TRP A 1 166 ? -4.812 -3.101 -1.340 1.00 92.81 166 TRP A C 1
ATOM 1311 O O . TRP A 1 166 ? -5.564 -2.506 -2.105 1.00 92.81 166 TRP A O 1
ATOM 1321 N N . ASN A 1 167 ? -5.228 -3.555 -0.154 1.00 89.31 167 ASN A N 1
ATOM 1322 C CA . ASN A 1 167 ? -6.618 -3.417 0.291 1.00 89.31 167 ASN A CA 1
ATOM 1323 C C . ASN A 1 167 ? -7.099 -1.957 0.318 1.00 89.31 167 ASN A C 1
ATOM 1325 O O . ASN A 1 167 ? -8.254 -1.691 -0.001 1.00 89.31 167 ASN A O 1
ATOM 1329 N N . ALA A 1 168 ? -6.239 -1.005 0.694 1.00 93.88 168 ALA A N 1
ATOM 1330 C CA . ALA A 1 168 ? -6.576 0.418 0.630 1.00 93.88 168 ALA A CA 1
ATOM 1331 C C . ALA A 1 168 ? -6.622 0.925 -0.819 1.00 93.88 168 ALA A C 1
ATOM 1333 O O . ALA A 1 168 ? -7.508 1.696 -1.185 1.00 93.88 168 ALA A O 1
ATOM 1334 N N . LEU A 1 169 ? -5.682 0.476 -1.652 1.00 96.12 169 LEU A N 1
ATOM 1335 C CA . LEU A 1 169 ? -5.551 0.916 -3.040 1.00 96.12 169 LEU A CA 1
ATOM 1336 C C . LEU A 1 169 ? -6.702 0.414 -3.922 1.00 96.12 169 LEU A C 1
ATOM 1338 O O . LEU A 1 169 ? -7.127 1.160 -4.800 1.00 96.12 169 LEU A O 1
ATOM 1342 N N . PHE A 1 170 ? -7.263 -0.761 -3.626 1.00 94.56 170 PHE A N 1
ATOM 1343 C CA . PHE A 1 170 ? -8.438 -1.339 -4.294 1.00 94.56 170 PHE A CA 1
ATOM 1344 C C . PHE A 1 170 ? -9.784 -0.769 -3.821 1.00 94.56 170 PHE A C 1
ATOM 1346 O O . PHE A 1 170 ? -10.835 -1.209 -4.277 1.00 94.56 170 PHE A O 1
ATOM 1353 N N . LEU A 1 171 ? -9.792 0.207 -2.907 1.00 91.81 171 LEU A N 1
ATOM 1354 C CA . LEU A 1 171 ? -11.038 0.751 -2.370 1.00 91.81 171 LEU A CA 1
ATOM 1355 C C . LEU A 1 171 ? -11.793 1.586 -3.423 1.00 91.81 171 LEU A C 1
ATOM 1357 O O . LEU A 1 171 ? -11.370 2.700 -3.745 1.00 91.81 171 LEU A O 1
ATOM 1361 N N . GLU A 1 172 ? -12.909 1.061 -3.932 1.00 92.31 172 GLU A N 1
ATOM 1362 C CA . GLU A 1 172 ? -13.749 1.724 -4.945 1.00 92.31 172 GLU A CA 1
ATOM 1363 C C . GLU A 1 172 ? -14.662 2.798 -4.335 1.00 92.31 172 GLU A C 1
ATOM 1365 O O . GLU A 1 172 ? -14.850 3.862 -4.914 1.00 92.31 172 GLU A O 1
ATOM 1370 N N . THR A 1 173 ? -15.205 2.558 -3.143 1.00 89.38 173 THR A N 1
ATOM 1371 C CA . THR A 1 173 ? -16.099 3.490 -2.444 1.00 89.38 173 THR A CA 1
ATOM 1372 C C . THR A 1 173 ? -15.827 3.485 -0.943 1.00 89.38 173 THR A C 1
ATOM 1374 O O . THR A 1 173 ? -15.279 2.527 -0.391 1.00 89.38 173 THR A O 1
ATOM 1377 N N . LEU A 1 174 ? -16.198 4.573 -0.266 1.00 87.00 174 LEU A N 1
ATOM 1378 C CA . LEU A 1 174 ? -16.290 4.565 1.191 1.00 87.00 174 LEU A CA 1
ATOM 1379 C C . LEU A 1 174 ? -17.562 3.816 1.624 1.00 87.00 174 LEU A C 1
ATOM 1381 O O . LEU A 1 174 ? -18.550 3.850 0.894 1.00 87.00 174 LEU A O 1
ATOM 1385 N N . PRO A 1 175 ? -17.569 3.165 2.800 1.00 83.12 175 PRO A N 1
ATOM 1386 C CA . PRO A 1 175 ? -18.785 2.569 3.347 1.00 83.12 1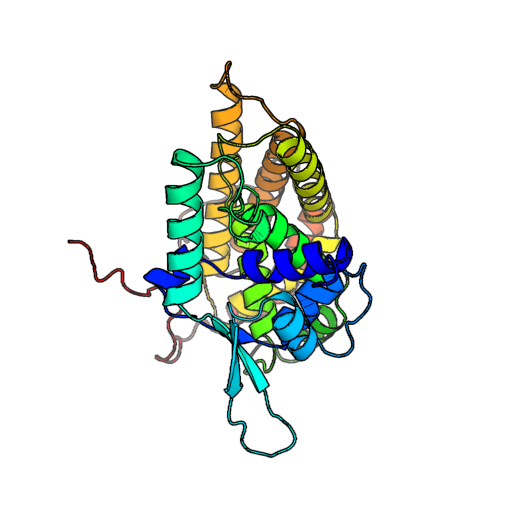75 PRO A CA 1
ATOM 1387 C C . PRO A 1 175 ? -19.899 3.605 3.542 1.00 83.12 175 PRO A C 1
ATOM 1389 O O . PRO A 1 175 ? -19.634 4.724 3.967 1.00 83.12 175 PRO A O 1
ATOM 1392 N N . ASP A 1 176 ? -21.154 3.214 3.335 1.00 78.38 176 ASP A N 1
ATOM 1393 C CA . ASP A 1 176 ? -22.291 4.144 3.460 1.00 78.38 176 ASP A CA 1
ATOM 1394 C C . ASP A 1 176 ? -22.622 4.511 4.918 1.00 78.38 176 ASP A C 1
ATOM 1396 O O . ASP A 1 176 ? -23.315 5.488 5.192 1.00 78.38 176 ASP A O 1
ATOM 1400 N N . CYS A 1 177 ? -22.149 3.714 5.878 1.00 75.75 177 CYS A N 1
ATOM 1401 C CA . CYS A 1 177 ? -22.537 3.802 7.285 1.00 75.75 177 CYS A CA 1
ATOM 1402 C C . CYS A 1 177 ? -21.553 4.587 8.173 1.00 75.75 177 CYS A C 1
ATOM 1404 O O . CYS A 1 177 ? -21.484 4.301 9.369 1.00 75.75 177 CYS A O 1
ATOM 1406 N N . LEU A 1 178 ? -20.772 5.515 7.609 1.00 80.81 178 LEU A N 1
ATOM 1407 C CA . LEU A 1 178 ? -19.798 6.310 8.369 1.00 80.81 178 LEU A CA 1
ATOM 1408 C C . LEU A 1 178 ? -20.486 7.423 9.169 1.00 80.81 178 LEU A C 1
ATOM 1410 O O . LEU A 1 178 ? -21.278 8.198 8.623 1.00 80.81 178 LEU A O 1
ATOM 1414 N N . ASP A 1 179 ? -20.157 7.518 10.456 1.00 80.31 179 ASP A N 1
ATOM 1415 C CA . ASP A 1 179 ? -20.521 8.666 11.287 1.00 80.31 179 ASP A CA 1
ATOM 1416 C C . ASP A 1 179 ? -19.535 9.841 11.110 1.00 80.31 179 ASP A C 1
ATOM 1418 O O . ASP A 1 179 ? -18.610 9.791 10.299 1.00 80.31 179 ASP A O 1
ATOM 1422 N N . ASP A 1 180 ? -19.767 10.957 11.807 1.00 80.69 180 ASP A N 1
ATOM 1423 C CA . ASP A 1 180 ? -18.942 12.159 11.633 1.00 80.69 180 ASP A CA 1
ATOM 1424 C C . ASP A 1 180 ? -17.495 11.961 12.125 1.00 80.69 180 ASP A C 1
ATOM 1426 O O . ASP A 1 180 ? -16.568 12.499 11.514 1.00 80.69 180 ASP A O 1
ATOM 1430 N N . ASP A 1 181 ? -17.280 11.143 13.160 1.00 78.31 181 ASP A N 1
ATOM 1431 C CA . ASP A 1 181 ? -15.938 10.807 13.648 1.00 78.31 181 ASP A CA 1
ATOM 1432 C C . ASP A 1 181 ? -15.202 9.926 12.628 1.00 78.31 181 ASP A C 1
ATOM 1434 O O . ASP A 1 181 ? -14.036 10.180 12.303 1.00 78.31 181 ASP A O 1
ATOM 1438 N N . ASP A 1 182 ? -15.894 8.935 12.062 1.00 82.25 182 ASP A N 1
ATOM 1439 C CA . ASP A 1 182 ? -15.380 8.099 10.982 1.00 82.25 182 ASP A CA 1
ATOM 1440 C C . ASP A 1 182 ? -15.001 8.939 9.754 1.00 82.25 182 ASP A C 1
ATOM 1442 O O . ASP A 1 182 ? -13.951 8.718 9.152 1.00 82.25 182 ASP A O 1
ATOM 1446 N N . LEU A 1 183 ? -15.800 9.940 9.378 1.00 85.62 183 LEU A N 1
ATOM 1447 C CA . LEU A 1 183 ? -15.484 10.818 8.245 1.00 85.62 183 LEU A CA 1
ATOM 1448 C C . LEU A 1 183 ? -14.221 11.653 8.489 1.00 85.62 183 LEU A C 1
ATOM 1450 O O . LEU A 1 183 ? -13.394 11.803 7.582 1.00 85.62 183 LEU A O 1
ATOM 1454 N N . VAL A 1 184 ? -14.028 12.152 9.714 1.00 87.19 184 VAL A N 1
ATOM 1455 C CA . VAL A 1 184 ? -12.789 12.842 10.108 1.00 87.19 184 VAL A CA 1
ATOM 1456 C C . VAL A 1 184 ? -11.596 11.889 10.010 1.00 87.19 184 VAL A C 1
ATOM 1458 O O . VAL A 1 184 ? -10.570 12.244 9.422 1.00 87.19 184 VAL A O 1
ATOM 1461 N N . GLN A 1 185 ? -11.723 10.661 10.520 1.00 85.94 185 GLN A N 1
ATOM 1462 C CA . GLN A 1 185 ? -10.656 9.660 10.432 1.00 85.94 185 GLN A CA 1
ATOM 1463 C C . GLN A 1 185 ? -10.357 9.259 8.985 1.00 85.94 185 GLN A C 1
ATOM 1465 O O . GLN A 1 185 ? -9.194 9.236 8.582 1.00 85.94 185 GLN A O 1
ATOM 1470 N N . ALA A 1 186 ? -11.384 9.011 8.173 1.00 90.38 186 ALA A N 1
ATOM 1471 C CA . ALA A 1 186 ? -11.245 8.700 6.756 1.00 90.38 186 ALA A CA 1
ATOM 1472 C C . ALA A 1 186 ? -10.490 9.812 6.021 1.00 90.38 186 ALA A C 1
ATOM 1474 O O . ALA A 1 186 ? -9.607 9.517 5.215 1.00 90.38 186 ALA A O 1
ATOM 1475 N N . SER A 1 187 ? -10.773 11.078 6.346 1.00 93.62 187 SER A N 1
ATOM 1476 C CA . SER A 1 187 ? -10.078 12.233 5.772 1.00 93.62 187 SER A CA 1
ATOM 1477 C C . SER A 1 187 ? -8.578 12.214 6.072 1.00 93.62 187 SER A C 1
ATOM 1479 O O . SER A 1 187 ? -7.751 12.344 5.162 1.00 93.62 187 SER A O 1
ATOM 1481 N N . ILE A 1 188 ? -8.213 11.970 7.334 1.00 92.44 188 ILE A N 1
ATOM 1482 C CA . ILE A 1 188 ? -6.815 11.882 7.778 1.00 92.44 188 ILE A CA 1
ATOM 1483 C C . ILE A 1 188 ? -6.096 10.724 7.076 1.00 92.44 188 ILE A C 1
ATOM 1485 O O . ILE A 1 188 ? -4.992 10.903 6.557 1.00 92.44 188 ILE A O 1
ATOM 1489 N N . LEU A 1 189 ? -6.712 9.540 7.036 1.00 94.44 189 LEU A N 1
ATOM 1490 C CA . LEU A 1 189 ? -6.121 8.343 6.431 1.00 94.44 189 LEU A CA 1
ATOM 1491 C C . LEU A 1 189 ? -5.945 8.505 4.912 1.00 94.44 189 LEU A C 1
ATOM 1493 O O . LEU A 1 189 ? -4.869 8.222 4.386 1.00 94.44 189 LEU A O 1
ATOM 1497 N N . CYS A 1 190 ? -6.958 9.027 4.212 1.00 97.00 190 CYS A N 1
ATOM 1498 C CA . CYS A 1 190 ? -6.878 9.315 2.776 1.00 97.00 190 CYS A CA 1
ATOM 1499 C C . CYS A 1 190 ? -5.783 10.339 2.467 1.00 97.00 190 CYS A C 1
ATOM 1501 O O . CYS A 1 190 ? -5.038 10.165 1.505 1.00 97.00 190 CYS A O 1
ATOM 1503 N N . SER A 1 191 ? -5.644 11.378 3.296 1.00 97.31 191 SER A N 1
ATOM 1504 C CA . SER A 1 191 ? -4.602 12.397 3.123 1.00 97.31 191 SER A CA 1
ATOM 1505 C C . SER A 1 191 ? -3.201 11.794 3.242 1.00 97.31 191 SER A C 1
ATOM 1507 O O . SER A 1 191 ? -2.366 12.022 2.371 1.00 97.31 191 SER A O 1
ATOM 1509 N N . LYS A 1 192 ? -2.965 10.939 4.248 1.00 96.81 192 LYS A N 1
ATOM 1510 C CA . LYS A 1 192 ? -1.685 10.228 4.418 1.00 96.81 192 LYS A CA 1
ATOM 1511 C C . LYS A 1 192 ? -1.355 9.326 3.229 1.00 96.81 192 LYS A C 1
ATOM 1513 O O . LYS A 1 192 ? -0.238 9.351 2.723 1.00 96.81 192 LYS A O 1
ATOM 1518 N N . LEU A 1 193 ? -2.330 8.547 2.758 1.00 98.12 193 LEU A N 1
ATOM 1519 C CA . LEU A 1 193 ? -2.149 7.674 1.594 1.00 98.12 193 LEU A CA 1
ATOM 1520 C C . LEU A 1 193 ? -1.894 8.480 0.311 1.00 98.12 193 LEU A C 1
ATOM 1522 O O . LEU A 1 193 ? -1.066 8.089 -0.508 1.00 98.12 193 LEU A O 1
ATOM 1526 N N . THR A 1 194 ? -2.567 9.620 0.151 1.00 98.25 194 THR A N 1
ATOM 1527 C CA . THR A 1 194 ? -2.342 10.554 -0.963 1.00 98.25 194 THR A CA 1
ATOM 1528 C C . THR A 1 194 ? -0.907 11.077 -0.951 1.00 98.25 194 THR A C 1
ATOM 1530 O O . THR A 1 194 ? -0.212 11.012 -1.962 1.00 98.25 194 THR A O 1
ATOM 1533 N N . GLU A 1 195 ? -0.439 11.551 0.202 1.00 97.94 195 GLU A N 1
ATOM 1534 C CA . GLU A 1 195 ? 0.911 12.091 0.379 1.00 97.94 195 GLU A CA 1
ATOM 1535 C C . GLU A 1 195 ? 1.999 11.036 0.118 1.00 97.94 195 GLU A C 1
ATOM 1537 O O . GLU A 1 195 ? 3.025 11.327 -0.503 1.00 97.94 195 GLU A O 1
ATOM 1542 N N . PHE A 1 196 ? 1.760 9.790 0.537 1.00 98.00 196 PHE A N 1
ATOM 1543 C CA . PHE A 1 196 ? 2.640 8.661 0.242 1.00 98.00 196 PHE A CA 1
ATOM 1544 C C . PHE A 1 196 ? 2.781 8.428 -1.268 1.00 98.00 196 PHE A C 1
ATOM 1546 O O . PHE A 1 196 ? 3.902 8.401 -1.774 1.00 98.00 196 PHE A O 1
ATOM 1553 N N . LEU A 1 197 ? 1.659 8.319 -1.993 1.00 97.88 197 LEU A N 1
ATOM 1554 C CA . LEU A 1 197 ? 1.640 8.047 -3.438 1.00 97.88 197 LEU A CA 1
ATOM 1555 C C . LEU A 1 197 ? 2.236 9.183 -4.276 1.00 97.88 197 LEU A C 1
ATOM 1557 O O . LEU A 1 197 ? 2.863 8.935 -5.302 1.00 97.88 197 LEU A O 1
ATOM 1561 N N . LEU A 1 198 ? 2.057 10.432 -3.843 1.00 96.12 198 LEU A N 1
ATOM 1562 C CA . LEU A 1 198 ? 2.577 11.607 -4.547 1.00 96.12 198 LEU A CA 1
ATOM 1563 C C . LEU A 1 198 ? 4.033 11.939 -4.194 1.00 96.12 198 LEU A C 1
ATOM 1565 O O . LEU A 1 198 ? 4.595 12.885 -4.747 1.00 96.12 198 LEU A O 1
ATOM 1569 N N . SER A 1 199 ? 4.662 11.187 -3.288 1.00 96.94 199 SER A N 1
ATOM 1570 C CA . SER A 1 199 ? 6.037 11.435 -2.859 1.00 96.94 199 SER A CA 1
ATOM 1571 C C . SER A 1 199 ? 6.964 10.268 -3.182 1.00 96.94 199 SER A C 1
ATOM 1573 O O . SER A 1 199 ? 6.552 9.125 -3.360 1.00 96.94 199 SER A O 1
ATOM 1575 N N . ARG A 1 200 ? 8.272 10.541 -3.181 1.00 96.69 200 ARG A N 1
ATOM 1576 C CA . ARG A 1 200 ? 9.323 9.525 -3.375 1.00 96.69 200 ARG A CA 1
ATOM 1577 C C . ARG A 1 200 ? 9.353 8.446 -2.290 1.00 96.69 200 ARG A C 1
ATOM 1579 O O . ARG A 1 200 ? 10.072 7.460 -2.419 1.00 96.69 200 ARG A O 1
ATOM 1586 N N . ARG A 1 201 ? 8.586 8.616 -1.214 1.00 95.25 201 ARG A N 1
ATOM 1587 C CA . ARG A 1 201 ? 8.535 7.675 -0.094 1.00 95.25 201 ARG A CA 1
ATOM 1588 C C . ARG A 1 201 ? 7.915 6.332 -0.488 1.00 95.25 201 ARG A C 1
ATOM 1590 O O . ARG A 1 201 ? 8.320 5.303 0.047 1.00 95.25 201 ARG A O 1
ATOM 1597 N N . CYS A 1 202 ? 7.040 6.310 -1.496 1.00 96.81 202 CYS A N 1
ATOM 1598 C CA . CYS A 1 202 ? 6.481 5.069 -2.038 1.00 96.81 202 CYS A CA 1
ATOM 1599 C C . CYS A 1 202 ? 7.472 4.220 -2.848 1.00 96.81 202 CYS A C 1
ATOM 1601 O O . CYS A 1 202 ? 7.247 3.021 -3.026 1.00 96.81 202 CYS A O 1
ATOM 1603 N N . LEU A 1 203 ? 8.595 4.798 -3.292 1.00 97.31 203 LEU A N 1
ATOM 1604 C CA . LEU A 1 203 ? 9.540 4.128 -4.188 1.00 97.31 203 LEU A CA 1
ATOM 1605 C C . LEU A 1 203 ? 10.181 2.888 -3.558 1.00 97.31 203 LEU A C 1
ATOM 1607 O O . LEU A 1 203 ? 10.520 1.953 -4.277 1.00 97.31 203 LEU A O 1
ATOM 1611 N N . ARG A 1 204 ? 10.298 2.834 -2.224 1.00 95.94 204 ARG A N 1
ATOM 1612 C CA . ARG A 1 204 ? 10.803 1.643 -1.524 1.00 95.94 204 ARG A CA 1
ATOM 1613 C C . ARG A 1 204 ? 9.884 0.440 -1.739 1.00 95.94 204 ARG A C 1
ATOM 1615 O O . ARG A 1 204 ? 10.350 -0.633 -2.110 1.00 95.94 204 ARG A O 1
ATOM 1622 N N . TRP A 1 205 ? 8.581 0.632 -1.538 1.00 96.75 205 TRP A N 1
ATOM 1623 C CA . TRP A 1 205 ? 7.568 -0.400 -1.768 1.00 96.75 205 TRP A CA 1
ATOM 1624 C C . TRP A 1 205 ? 7.539 -0.839 -3.235 1.00 96.75 205 TRP A C 1
ATOM 1626 O O . TRP A 1 205 ? 7.527 -2.041 -3.512 1.00 96.75 205 TRP A O 1
ATOM 1636 N N . VAL A 1 206 ? 7.586 0.128 -4.157 1.00 97.56 206 VAL A N 1
ATOM 1637 C CA . VAL A 1 206 ? 7.631 -0.125 -5.602 1.00 97.56 206 VAL A CA 1
ATOM 1638 C C . VAL A 1 206 ? 8.854 -0.950 -5.982 1.00 97.56 206 VAL A C 1
ATOM 1640 O O . VAL A 1 206 ? 8.711 -1.965 -6.652 1.00 97.56 206 VAL A O 1
ATOM 1643 N N . GLU A 1 207 ? 10.053 -0.553 -5.549 1.00 97.38 207 GLU A N 1
ATOM 1644 C CA . GLU A 1 207 ? 11.286 -1.257 -5.906 1.00 97.38 207 GLU A CA 1
ATOM 1645 C C . GLU A 1 207 ? 11.256 -2.705 -5.414 1.00 97.38 207 GLU A C 1
ATOM 1647 O O . GLU A 1 207 ? 11.581 -3.617 -6.170 1.00 97.38 207 GLU A O 1
ATOM 1652 N N . MET A 1 208 ? 10.796 -2.931 -4.177 1.00 94.88 208 MET A N 1
ATOM 1653 C CA . MET A 1 208 ? 10.606 -4.286 -3.658 1.00 94.88 208 MET A CA 1
ATOM 1654 C C . MET A 1 208 ? 9.614 -5.076 -4.520 1.00 94.88 208 MET A C 1
ATOM 1656 O O . MET A 1 208 ? 9.905 -6.210 -4.893 1.00 94.88 208 MET A O 1
ATOM 1660 N N . ALA A 1 209 ? 8.469 -4.480 -4.873 1.00 93.94 209 ALA A N 1
ATOM 1661 C CA . ALA A 1 209 ? 7.470 -5.124 -5.721 1.00 93.94 209 ALA A CA 1
ATOM 1662 C C . ALA A 1 209 ? 8.044 -5.499 -7.097 1.00 93.94 209 ALA A C 1
ATOM 1664 O O . ALA A 1 209 ? 7.843 -6.629 -7.543 1.00 93.94 209 ALA A O 1
ATOM 1665 N N . ILE A 1 210 ? 8.796 -4.595 -7.732 1.00 94.56 210 ILE A N 1
ATOM 1666 C CA . ILE A 1 210 ? 9.462 -4.835 -9.016 1.00 94.56 210 ILE A CA 1
ATOM 1667 C C . ILE A 1 210 ? 10.450 -5.996 -8.897 1.00 94.56 210 ILE A C 1
ATOM 1669 O O . ILE A 1 210 ? 10.317 -6.955 -9.648 1.00 94.56 210 ILE A O 1
ATOM 1673 N N . ILE A 1 211 ? 11.390 -5.966 -7.943 1.00 93.12 211 ILE A N 1
ATOM 1674 C CA . ILE A 1 211 ? 12.408 -7.024 -7.801 1.00 93.12 211 ILE A CA 1
ATOM 1675 C C . ILE A 1 211 ? 11.743 -8.394 -7.619 1.00 93.12 211 ILE A C 1
ATOM 1677 O O . ILE A 1 211 ? 12.070 -9.338 -8.336 1.00 93.12 211 ILE A O 1
ATOM 1681 N N . ILE A 1 212 ? 10.779 -8.490 -6.695 1.00 89.06 212 ILE A N 1
ATOM 1682 C CA . ILE A 1 212 ? 10.092 -9.747 -6.367 1.00 89.06 212 ILE A CA 1
ATOM 1683 C C . ILE A 1 212 ? 9.362 -10.315 -7.589 1.00 89.06 212 ILE A C 1
ATOM 1685 O O . ILE A 1 212 ? 9.426 -11.517 -7.849 1.00 89.06 212 ILE A O 1
ATOM 1689 N N . ASN A 1 213 ? 8.650 -9.467 -8.335 1.00 88.06 213 ASN A N 1
ATOM 1690 C CA . ASN A 1 213 ? 7.848 -9.933 -9.463 1.00 88.06 213 ASN A CA 1
ATOM 1691 C C . ASN A 1 213 ? 8.698 -10.170 -10.715 1.00 88.06 213 ASN A C 1
ATOM 1693 O O . ASN A 1 213 ? 8.448 -11.135 -11.432 1.00 88.06 213 ASN A O 1
ATOM 1697 N N . TYR A 1 214 ? 9.727 -9.357 -10.961 1.00 90.00 214 TYR A N 1
ATOM 1698 C CA . TYR A 1 214 ? 10.574 -9.490 -12.147 1.00 90.00 214 TYR A CA 1
ATOM 1699 C C . TYR A 1 214 ? 11.498 -10.702 -12.034 1.00 90.00 214 TYR A C 1
ATOM 1701 O O . TYR A 1 214 ? 11.625 -11.431 -13.014 1.00 90.00 214 TYR A O 1
ATOM 1709 N N . ASP A 1 215 ? 12.077 -10.979 -10.855 1.00 84.50 215 ASP A N 1
ATOM 1710 C CA . ASP A 1 215 ? 12.885 -12.193 -10.649 1.00 84.50 215 ASP A CA 1
ATOM 1711 C C . ASP A 1 215 ? 12.056 -13.461 -10.895 1.00 84.50 215 ASP A C 1
ATOM 1713 O O . ASP A 1 215 ? 12.520 -14.412 -11.521 1.00 84.50 215 ASP A O 1
ATOM 1717 N N . GLY A 1 216 ? 10.798 -13.475 -10.450 1.00 72.25 216 GLY A N 1
ATOM 1718 C CA . GLY A 1 216 ? 9.889 -14.603 -10.651 1.00 72.25 216 GLY A CA 1
ATOM 1719 C C . GLY A 1 216 ? 9.234 -14.677 -12.032 1.00 72.25 216 GLY A C 1
ATOM 1720 O O . GLY A 1 216 ? 8.610 -15.693 -12.338 1.00 72.25 216 GLY A O 1
ATOM 1721 N N . GLY A 1 217 ? 9.342 -13.624 -12.850 1.00 68.50 217 GLY A N 1
ATOM 1722 C CA . GLY A 1 217 ? 8.539 -13.468 -14.066 1.00 68.50 217 GLY A CA 1
ATOM 1723 C C . GLY A 1 217 ? 7.030 -13.432 -13.786 1.00 68.50 217 GLY A C 1
ATOM 1724 O O . GLY A 1 217 ? 6.236 -13.835 -14.633 1.00 68.50 217 GLY A O 1
ATOM 1725 N N . PHE A 1 218 ? 6.623 -13.015 -12.584 1.00 76.44 218 PHE A N 1
ATOM 1726 C CA . PHE A 1 218 ? 5.225 -12.992 -12.171 1.00 76.44 218 PHE A CA 1
ATOM 1727 C C . PHE A 1 218 ? 4.517 -11.764 -12.739 1.00 76.44 218 PHE A C 1
ATOM 1729 O O . PHE A 1 218 ? 4.908 -10.626 -12.485 1.00 76.44 218 PHE A O 1
ATOM 1736 N N . THR A 1 219 ? 3.423 -11.997 -13.455 1.00 78.44 219 THR A N 1
ATOM 1737 C CA . THR A 1 219 ? 2.595 -10.937 -14.041 1.00 78.44 219 THR A CA 1
ATOM 1738 C C . THR A 1 219 ? 1.615 -10.311 -13.050 1.00 78.44 219 THR A C 1
ATOM 1740 O O . THR A 1 219 ? 1.034 -9.270 -13.346 1.00 78.44 219 THR A O 1
ATOM 1743 N N . ASN A 1 220 ? 1.456 -10.898 -11.858 1.00 80.12 220 ASN A N 1
ATOM 1744 C CA . ASN A 1 220 ? 0.503 -10.452 -10.839 1.00 80.12 220 ASN A CA 1
ATOM 1745 C C . ASN A 1 220 ? 0.698 -8.983 -10.434 1.00 80.12 220 ASN A C 1
ATOM 1747 O O . ASN A 1 220 ? -0.263 -8.320 -10.060 1.00 80.12 220 ASN A O 1
ATOM 1751 N N . LEU A 1 221 ? 1.925 -8.450 -10.501 1.00 89.56 221 LEU A N 1
ATOM 1752 C CA . LEU A 1 221 ? 2.154 -7.029 -10.233 1.00 89.56 221 LEU A CA 1
ATOM 1753 C C . LEU A 1 221 ? 1.439 -6.135 -11.246 1.00 89.56 221 LEU A C 1
ATOM 1755 O O . LEU A 1 221 ? 0.815 -5.156 -10.848 1.00 89.56 221 LEU A O 1
ATOM 1759 N N . PHE A 1 222 ? 1.514 -6.478 -12.532 1.00 91.00 222 PHE A N 1
ATOM 1760 C CA . PHE A 1 222 ? 0.818 -5.734 -13.574 1.00 91.00 222 PHE A CA 1
ATOM 1761 C C . PHE A 1 222 ? -0.700 -5.838 -13.389 1.00 91.00 222 PHE A C 1
ATOM 1763 O O . PHE A 1 222 ? -1.380 -4.818 -13.407 1.00 91.00 222 PHE A O 1
ATOM 1770 N N . GLU A 1 223 ? -1.221 -7.040 -13.119 1.00 89.19 223 GLU A N 1
ATOM 1771 C CA . GLU A 1 223 ? -2.650 -7.255 -12.842 1.00 89.19 223 GLU A CA 1
ATOM 1772 C C . GLU A 1 223 ? -3.140 -6.410 -11.657 1.00 89.19 223 GLU A C 1
ATOM 1774 O O . GLU A 1 223 ? -4.107 -5.666 -11.801 1.00 89.19 223 GLU A O 1
ATOM 1779 N N . ASN A 1 224 ? -2.429 -6.443 -10.526 1.00 90.50 224 ASN A N 1
ATOM 1780 C CA . ASN A 1 224 ? -2.774 -5.654 -9.341 1.00 90.50 224 ASN A CA 1
ATOM 1781 C C . ASN A 1 224 ? -2.732 -4.145 -9.625 1.00 90.50 224 ASN A C 1
ATOM 1783 O O . ASN A 1 224 ? -3.574 -3.391 -9.146 1.00 90.50 224 ASN A O 1
ATOM 1787 N N . VAL A 1 225 ? -1.756 -3.675 -10.404 1.00 95.00 225 VAL A N 1
ATOM 1788 C CA . VAL A 1 225 ? -1.662 -2.258 -10.780 1.00 95.00 225 VAL A CA 1
ATOM 1789 C C . VAL A 1 225 ? -2.849 -1.832 -11.647 1.00 95.00 225 VAL A C 1
ATOM 1791 O O . VAL A 1 225 ? -3.423 -0.770 -11.403 1.00 95.00 225 VAL A O 1
ATOM 1794 N N . ILE A 1 226 ? -3.259 -2.663 -12.608 1.00 94.00 226 ILE A N 1
ATOM 1795 C CA . ILE A 1 226 ? -4.447 -2.406 -13.432 1.00 94.00 226 ILE A CA 1
ATOM 1796 C C . ILE A 1 226 ? -5.724 -2.444 -12.585 1.00 94.00 226 ILE A C 1
ATOM 1798 O O . ILE A 1 226 ? -6.572 -1.567 -12.725 1.00 94.00 226 ILE A O 1
ATOM 1802 N N . GLU A 1 227 ? -5.855 -3.402 -11.669 1.00 93.69 227 GLU A N 1
ATOM 1803 C CA . GLU A 1 227 ? -7.003 -3.485 -10.763 1.00 93.69 227 GLU A CA 1
ATOM 1804 C C . GLU A 1 227 ? -7.123 -2.232 -9.881 1.00 93.69 227 GLU A C 1
ATOM 1806 O O . GLU A 1 227 ? -8.203 -1.648 -9.777 1.00 93.69 227 GLU A O 1
ATOM 1811 N N . ALA A 1 228 ? -6.011 -1.749 -9.317 1.00 95.31 228 ALA A N 1
ATOM 1812 C CA . ALA A 1 228 ? -5.990 -0.514 -8.534 1.00 95.31 228 ALA A CA 1
ATOM 1813 C C . ALA A 1 228 ? -6.319 0.731 -9.372 1.00 95.31 228 ALA A C 1
ATOM 1815 O O . ALA A 1 228 ? -7.003 1.635 -8.882 1.00 95.31 228 ALA A O 1
ATOM 1816 N N . LEU A 1 229 ? -5.873 0.778 -10.632 1.00 95.94 229 LEU A N 1
ATOM 1817 C CA . LEU A 1 229 ? -6.247 1.838 -11.566 1.00 95.94 229 LEU A CA 1
ATOM 1818 C C . LEU A 1 229 ? -7.762 1.838 -11.818 1.00 95.94 229 LEU A C 1
ATOM 1820 O O . LEU A 1 229 ? -8.409 2.871 -11.635 1.00 95.94 229 LEU A O 1
ATOM 1824 N N . CYS A 1 230 ? -8.344 0.680 -12.141 1.00 95.19 230 CYS A N 1
ATOM 1825 C CA . CYS A 1 230 ? -9.785 0.545 -12.353 1.00 95.19 230 CYS A CA 1
ATOM 1826 C C . CYS A 1 230 ? -10.594 0.908 -11.098 1.00 95.19 230 CYS A C 1
ATOM 1828 O O . CYS A 1 230 ? -11.625 1.574 -11.202 1.00 95.19 230 CYS A O 1
ATOM 1830 N N . ALA A 1 231 ? -10.131 0.514 -9.908 1.00 94.06 231 ALA A N 1
ATOM 1831 C CA . ALA A 1 231 ? -10.779 0.874 -8.649 1.00 94.06 231 ALA A CA 1
ATOM 1832 C C . ALA A 1 231 ? -10.802 2.398 -8.432 1.00 94.06 231 ALA A C 1
ATOM 1834 O O . ALA A 1 231 ? -11.826 2.958 -8.033 1.00 94.06 231 ALA A O 1
ATOM 1835 N N . ALA A 1 232 ? -9.700 3.086 -8.745 1.00 94.88 232 ALA A N 1
ATOM 1836 C CA . ALA A 1 232 ? -9.613 4.541 -8.653 1.00 94.88 232 ALA A CA 1
ATOM 1837 C C . ALA A 1 232 ? -10.518 5.256 -9.673 1.00 94.88 232 ALA A C 1
ATOM 1839 O O . ALA A 1 232 ? -11.137 6.266 -9.342 1.00 94.88 232 ALA A O 1
ATOM 1840 N N . GLU A 1 233 ? -10.634 4.738 -10.897 1.00 93.56 233 GLU A N 1
ATOM 1841 C CA . GLU A 1 233 ? -11.535 5.285 -11.920 1.00 93.56 233 GLU A CA 1
ATOM 1842 C C . GLU A 1 233 ? -13.005 5.145 -11.521 1.00 93.56 233 GLU A C 1
ATOM 1844 O O . GLU A 1 233 ? -13.758 6.121 -11.574 1.00 93.56 233 GLU A O 1
ATOM 1849 N N . LYS A 1 234 ? -13.410 3.962 -11.043 1.00 92.19 234 LYS A N 1
ATOM 1850 C CA . LYS A 1 234 ? -14.765 3.735 -10.523 1.00 92.19 234 LYS A CA 1
ATOM 1851 C C . LYS A 1 234 ? -15.097 4.684 -9.375 1.00 92.19 234 LYS A C 1
ATOM 1853 O O . LYS A 1 234 ? -16.174 5.279 -9.385 1.00 92.19 234 LYS A O 1
ATOM 1858 N N . ALA A 1 235 ? -14.162 4.883 -8.444 1.00 89.69 235 ALA A N 1
ATOM 1859 C CA . ALA A 1 235 ? -14.339 5.803 -7.322 1.00 89.69 235 ALA A CA 1
ATOM 1860 C C . ALA A 1 235 ? -14.679 7.229 -7.786 1.00 89.69 235 ALA A C 1
ATOM 1862 O O . ALA A 1 235 ? -15.568 7.867 -7.223 1.00 89.69 235 ALA A O 1
ATOM 1863 N N . LEU A 1 236 ? -14.020 7.706 -8.849 1.00 87.88 236 LEU A N 1
ATOM 1864 C CA . LEU A 1 236 ? -14.259 9.034 -9.421 1.00 87.88 236 LEU A CA 1
ATOM 1865 C C . LEU A 1 236 ? -15.599 9.130 -10.164 1.00 87.88 236 LEU A C 1
ATOM 1867 O O . LEU A 1 236 ? -16.245 10.179 -10.130 1.00 87.88 236 LEU A O 1
ATOM 1871 N N . HIS A 1 237 ? -16.046 8.051 -10.812 1.00 82.44 237 HIS A N 1
ATOM 1872 C CA . HIS A 1 237 ? -17.353 8.011 -11.470 1.00 82.44 237 HIS A CA 1
ATOM 1873 C C . HIS A 1 237 ? -18.517 8.022 -10.473 1.00 82.44 237 HIS A C 1
ATOM 1875 O O . HIS A 1 237 ? -19.472 8.772 -10.680 1.00 82.44 237 HIS A O 1
ATOM 1881 N N . VAL A 1 238 ? -18.420 7.262 -9.377 1.00 72.25 238 VAL A N 1
ATOM 1882 C CA . VAL A 1 238 ? -19.450 7.219 -8.321 1.00 72.25 238 VAL A CA 1
ATOM 1883 C C . VAL A 1 238 ? -19.621 8.593 -7.670 1.00 72.25 238 VAL A C 1
ATOM 1885 O O . VAL A 1 238 ? -20.743 9.078 -7.520 1.00 72.25 238 VAL A O 1
ATOM 1888 N N . THR A 1 239 ? -18.518 9.296 -7.390 1.00 58.53 239 THR A N 1
ATOM 1889 C CA . THR A 1 239 ? -18.577 10.660 -6.841 1.00 58.53 239 THR A CA 1
ATOM 1890 C C . THR A 1 239 ? -19.214 11.689 -7.773 1.00 58.53 239 THR A C 1
ATOM 1892 O O . THR A 1 239 ? -19.603 12.749 -7.309 1.00 58.53 239 THR A O 1
ATOM 1895 N N . ASN A 1 240 ? -19.361 11.413 -9.068 1.00 56.22 240 ASN A N 1
ATOM 1896 C CA . ASN A 1 240 ? -20.017 12.346 -9.987 1.00 56.22 240 ASN A CA 1
ATOM 1897 C C . ASN A 1 240 ? -21.531 12.100 -10.121 1.00 56.22 240 ASN A C 1
ATOM 1899 O O . ASN A 1 240 ? -22.225 12.944 -10.683 1.00 56.22 240 ASN A O 1
ATOM 1903 N N . GLN A 1 241 ? -22.047 10.968 -9.627 1.00 55.38 241 GLN A N 1
ATOM 1904 C CA . GLN A 1 241 ? -23.456 10.577 -9.778 1.00 55.38 241 GLN A CA 1
ATOM 1905 C C . GLN A 1 241 ? -24.270 10.710 -8.483 1.00 55.38 241 GLN A C 1
ATOM 1907 O O . GLN A 1 241 ? -25.449 11.065 -8.547 1.00 55.38 241 GLN A O 1
ATOM 1912 N N . ASP A 1 242 ? -23.659 10.506 -7.311 1.00 52.66 242 ASP A N 1
ATOM 1913 C CA . ASP A 1 242 ? -24.369 10.601 -6.032 1.00 52.66 242 ASP A CA 1
ATOM 1914 C C . ASP A 1 242 ? -24.452 12.042 -5.514 1.00 52.66 242 ASP A C 1
ATOM 1916 O O . ASP A 1 242 ? -23.544 12.575 -4.873 1.00 52.66 242 ASP A O 1
ATOM 1920 N N . SER A 1 243 ? -25.607 12.656 -5.766 1.00 44.69 243 SER A N 1
ATOM 1921 C CA . SER A 1 243 ? -26.033 13.954 -5.226 1.00 44.69 243 SER A CA 1
ATOM 1922 C C . SER A 1 243 ? -26.587 13.873 -3.791 1.00 44.69 243 SER A C 1
ATOM 1924 O O . SER A 1 243 ? -26.907 14.907 -3.208 1.00 44.69 243 SER A O 1
ATOM 1926 N N . MET A 1 244 ? -26.675 12.672 -3.197 1.00 45.59 244 MET A N 1
ATOM 1927 C CA . MET A 1 244 ? -27.135 12.460 -1.812 1.00 45.59 244 MET A CA 1
ATOM 1928 C C . MET A 1 244 ? -26.083 11.866 -0.857 1.00 45.59 244 MET A C 1
ATOM 1930 O O . MET A 1 244 ? -26.303 11.864 0.355 1.00 45.59 244 MET A O 1
ATOM 1934 N N . GLY A 1 245 ? -24.937 11.391 -1.356 1.00 53.88 245 GLY A N 1
ATOM 1935 C CA . GLY A 1 245 ? -23.842 10.897 -0.517 1.00 53.88 245 GLY A CA 1
ATOM 1936 C C . GLY A 1 245 ? -22.989 12.044 0.034 1.00 53.88 245 GLY A C 1
ATOM 1937 O O . GLY A 1 245 ? -22.691 12.999 -0.683 1.00 53.88 245 GLY A O 1
ATOM 1938 N N . LYS A 1 246 ? -22.554 11.962 1.301 1.00 57.78 246 LYS A N 1
ATOM 1939 C CA . LYS A 1 246 ? -21.530 12.870 1.850 1.00 57.78 246 LYS A CA 1
ATOM 1940 C C . LYS A 1 246 ? -20.222 12.654 1.074 1.00 57.78 246 LYS A C 1
ATOM 1942 O O . LYS A 1 246 ? -19.438 11.769 1.405 1.00 57.78 246 LYS A O 1
ATOM 1947 N N . GLN A 1 247 ? -19.989 13.439 0.025 1.00 68.81 247 GLN A N 1
ATOM 1948 C CA . GLN A 1 247 ? -18.749 13.370 -0.743 1.00 68.81 247 GLN A CA 1
ATOM 1949 C C . GLN A 1 247 ? -17.583 13.856 0.118 1.00 68.81 247 GLN A C 1
ATOM 1951 O O . GLN A 1 247 ? -17.491 15.035 0.461 1.00 68.81 247 GLN A O 1
ATOM 1956 N N . LEU A 1 248 ? -16.679 12.945 0.475 1.00 84.25 248 LEU A N 1
ATOM 1957 C CA . LEU A 1 248 ? -15.485 13.292 1.233 1.00 84.25 248 LEU A CA 1
ATOM 1958 C C . LEU A 1 248 ? -14.392 13.781 0.273 1.00 84.25 248 LEU A C 1
ATOM 1960 O O . LEU A 1 248 ? -13.786 12.979 -0.439 1.00 84.25 248 LEU A O 1
ATOM 1964 N N . THR A 1 249 ? -14.088 15.082 0.290 1.00 90.38 249 THR A N 1
ATOM 1965 C CA . THR A 1 249 ? -13.058 15.698 -0.573 1.00 90.38 249 THR A CA 1
ATOM 1966 C C . THR A 1 249 ? -11.708 14.982 -0.484 1.00 90.38 249 THR A C 1
ATOM 1968 O O . THR A 1 249 ? -11.045 14.771 -1.494 1.00 90.38 249 THR A O 1
ATOM 1971 N N . ALA A 1 250 ? -11.308 14.532 0.709 1.00 93.06 250 ALA A N 1
ATOM 1972 C CA . ALA A 1 250 ? -10.058 13.796 0.888 1.00 93.06 250 ALA A CA 1
ATOM 1973 C C . ALA A 1 250 ? -10.039 12.448 0.142 1.00 93.06 250 ALA A C 1
ATOM 1975 O O . ALA A 1 250 ? -8.997 12.055 -0.381 1.00 93.06 250 ALA A O 1
ATOM 1976 N N . PHE A 1 251 ? -11.179 11.754 0.040 1.00 94.06 251 PHE A N 1
ATOM 1977 C CA . PHE A 1 251 ? -11.282 10.506 -0.723 1.00 94.06 251 PHE A CA 1
ATOM 1978 C C . PHE A 1 251 ? -11.246 10.754 -2.237 1.00 94.06 251 PHE A C 1
ATOM 1980 O O . PHE A 1 251 ? -10.664 9.959 -2.978 1.00 94.06 251 PHE A O 1
ATOM 1987 N N . GLN A 1 252 ? -11.796 11.880 -2.702 1.00 93.50 252 GLN A N 1
ATOM 1988 C CA . GLN A 1 252 ? -11.659 12.315 -4.096 1.00 93.50 252 GLN A CA 1
ATOM 1989 C C . GLN A 1 252 ? -10.197 12.612 -4.439 1.00 93.50 252 GLN A C 1
ATOM 1991 O O . GLN A 1 252 ? -9.673 12.042 -5.394 1.00 93.50 252 GLN A O 1
ATOM 1996 N N . SER A 1 253 ? -9.507 13.418 -3.624 1.00 95.62 253 SER A N 1
ATOM 1997 C CA . SER A 1 253 ? -8.075 13.700 -3.796 1.00 95.62 253 SER A CA 1
ATOM 1998 C C . SER A 1 253 ? -7.238 12.421 -3.804 1.00 95.62 253 SER A C 1
ATOM 2000 O O . SER A 1 253 ? -6.383 12.242 -4.672 1.00 95.62 253 SER A O 1
ATOM 2002 N N . TYR A 1 254 ? -7.538 11.491 -2.894 1.00 97.12 254 TYR A N 1
ATOM 2003 C CA . TYR A 1 254 ? -6.902 10.178 -2.857 1.00 97.12 254 TYR A CA 1
ATOM 2004 C C . TYR A 1 254 ? -7.151 9.363 -4.129 1.00 97.12 254 TYR A C 1
ATOM 2006 O O . TYR A 1 254 ? -6.227 8.760 -4.671 1.00 97.12 254 TYR A O 1
ATOM 2014 N N . SER A 1 255 ? -8.376 9.365 -4.649 1.00 96.31 255 SER A N 1
ATOM 2015 C CA . SER A 1 255 ? -8.727 8.642 -5.876 1.00 96.31 255 SER A CA 1
ATOM 2016 C C . SER A 1 255 ? -8.069 9.249 -7.119 1.00 96.31 255 SER A C 1
ATOM 2018 O O . SER A 1 255 ? -7.574 8.504 -7.962 1.00 96.31 255 SER A O 1
ATOM 2020 N N . ILE A 1 256 ? -7.951 10.579 -7.198 1.00 96.50 256 ILE A N 1
ATOM 2021 C CA . ILE A 1 256 ? -7.192 11.265 -8.257 1.00 96.50 256 ILE A CA 1
ATOM 2022 C C . ILE A 1 256 ? -5.713 10.862 -8.202 1.00 96.50 256 ILE A C 1
ATOM 2024 O O . ILE A 1 256 ? -5.150 10.462 -9.224 1.00 96.50 256 ILE A O 1
ATOM 2028 N N . ALA A 1 257 ? -5.098 10.923 -7.017 1.00 97.50 257 ALA A N 1
ATOM 2029 C CA . ALA A 1 257 ? -3.696 10.561 -6.828 1.00 97.50 257 ALA A CA 1
ATOM 2030 C C . ALA A 1 257 ? -3.428 9.087 -7.159 1.00 97.50 257 ALA A C 1
ATOM 2032 O O . ALA A 1 257 ? -2.466 8.791 -7.866 1.00 97.50 257 ALA A O 1
ATOM 2033 N N . ARG A 1 258 ? -4.302 8.169 -6.718 1.00 96.56 258 ARG A N 1
ATOM 2034 C CA . ARG A 1 258 ? -4.240 6.744 -7.082 1.00 96.56 258 ARG A CA 1
ATOM 2035 C C . ARG A 1 258 ? -4.316 6.538 -8.586 1.00 96.56 258 ARG A C 1
ATOM 2037 O O . ARG A 1 258 ? -3.455 5.858 -9.131 1.00 96.56 258 ARG A O 1
ATOM 2044 N N . ARG A 1 259 ? -5.313 7.130 -9.253 1.00 97.44 259 ARG A N 1
ATOM 2045 C CA . ARG A 1 259 ? -5.491 6.987 -10.704 1.00 97.44 259 ARG A CA 1
ATOM 2046 C C . ARG A 1 259 ? -4.228 7.417 -11.446 1.00 97.44 259 ARG A C 1
ATOM 2048 O O . ARG A 1 259 ? -3.735 6.687 -12.295 1.00 97.44 259 ARG A O 1
ATOM 2055 N N . GLN A 1 260 ? -3.687 8.582 -11.094 1.00 97.25 260 GLN A N 1
ATOM 2056 C CA . GLN A 1 260 ? -2.473 9.103 -11.714 1.00 97.25 260 GLN A CA 1
ATOM 2057 C C . GLN A 1 260 ? -1.265 8.192 -11.451 1.00 97.25 260 GLN A C 1
ATOM 2059 O O . GLN A 1 260 ? -0.579 7.800 -12.389 1.00 97.25 260 GLN A O 1
ATOM 2064 N N . PHE A 1 261 ? -1.041 7.805 -10.191 1.00 98.31 261 PHE A N 1
ATOM 2065 C CA . PHE A 1 261 ? 0.073 6.941 -9.804 1.00 98.31 261 PHE A CA 1
ATOM 2066 C C . PHE A 1 261 ? 0.025 5.578 -10.505 1.00 98.31 261 PHE A C 1
ATOM 2068 O O . PHE A 1 261 ? 1.039 5.119 -11.022 1.00 98.31 261 PHE A O 1
ATOM 2075 N N . PHE A 1 262 ? -1.138 4.922 -10.546 1.00 97.81 262 PHE A N 1
ATOM 2076 C CA . PHE A 1 262 ? -1.254 3.598 -11.160 1.00 97.81 262 PHE A CA 1
ATOM 2077 C C . PHE A 1 262 ? -1.262 3.634 -12.684 1.00 97.81 262 PHE A C 1
ATOM 2079 O O . PHE A 1 262 ? -0.787 2.675 -13.282 1.00 97.81 262 PHE A O 1
ATOM 2086 N N . ALA A 1 263 ? -1.698 4.725 -13.319 1.00 97.06 263 ALA A N 1
ATOM 2087 C CA . ALA A 1 263 ? -1.478 4.917 -14.752 1.00 97.06 263 ALA A CA 1
ATOM 2088 C C . ALA A 1 263 ? 0.026 4.992 -15.071 1.00 97.06 263 ALA A C 1
ATOM 2090 O O . ALA A 1 263 ? 0.507 4.284 -15.958 1.00 97.06 263 ALA A O 1
ATOM 2091 N N . ASP A 1 264 ? 0.781 5.779 -14.295 1.00 97.88 264 ASP A N 1
ATOM 2092 C CA . ASP A 1 264 ? 2.239 5.886 -14.427 1.00 97.88 264 ASP A CA 1
ATOM 2093 C C . ASP A 1 264 ? 2.917 4.531 -14.172 1.00 97.88 264 ASP A C 1
ATOM 2095 O O . ASP A 1 264 ? 3.760 4.085 -14.952 1.00 97.88 264 ASP A O 1
ATOM 2099 N N . TYR A 1 265 ? 2.519 3.834 -13.107 1.00 97.25 265 TYR A N 1
ATOM 2100 C CA . TYR A 1 265 ? 3.119 2.556 -12.741 1.00 97.25 265 TYR A CA 1
ATOM 2101 C C . TYR A 1 265 ? 2.783 1.439 -13.744 1.00 97.25 265 TYR A C 1
ATOM 2103 O O . TYR A 1 265 ? 3.658 0.641 -14.085 1.00 97.25 265 TYR A O 1
ATOM 2111 N N . ALA A 1 266 ? 1.554 1.411 -14.274 1.00 95.19 266 ALA A N 1
ATOM 2112 C CA . ALA A 1 266 ? 1.146 0.473 -15.319 1.00 95.19 266 ALA A CA 1
ATOM 2113 C C . ALA A 1 266 ? 2.014 0.641 -16.567 1.00 95.19 266 ALA A C 1
ATOM 2115 O O . ALA A 1 266 ? 2.532 -0.345 -17.090 1.00 95.19 266 ALA A O 1
ATOM 2116 N N . TYR A 1 267 ? 2.214 1.888 -17.003 1.00 95.50 267 TYR A N 1
ATOM 2117 C CA . TYR A 1 267 ? 3.067 2.210 -18.143 1.00 95.50 267 TYR A CA 1
ATOM 2118 C C . TYR A 1 267 ? 4.518 1.761 -17.919 1.00 95.50 267 TYR A C 1
ATOM 2120 O O . TYR A 1 267 ? 5.115 1.127 -18.786 1.00 95.50 267 TYR A O 1
ATOM 2128 N N . VAL A 1 268 ? 5.077 2.003 -16.730 1.00 95.75 268 VAL A N 1
ATOM 2129 C CA . VAL A 1 268 ? 6.438 1.557 -16.388 1.00 95.75 268 VAL A CA 1
ATOM 2130 C C . VAL A 1 268 ? 6.571 0.038 -16.448 1.00 95.75 268 VAL A C 1
ATOM 2132 O O . VAL A 1 268 ? 7.509 -0.461 -17.074 1.00 95.75 268 VAL A O 1
ATOM 2135 N N . ILE A 1 269 ? 5.659 -0.711 -15.818 1.00 93.31 269 ILE A N 1
ATOM 2136 C CA . ILE A 1 269 ? 5.718 -2.181 -15.822 1.00 93.31 269 ILE A CA 1
ATOM 2137 C C . ILE A 1 269 ? 5.539 -2.713 -17.243 1.00 93.31 269 ILE A C 1
ATOM 2139 O O . ILE A 1 269 ? 6.264 -3.617 -17.646 1.00 93.31 269 ILE A O 1
ATOM 2143 N N . PHE A 1 270 ? 4.640 -2.112 -18.023 1.00 91.56 270 PHE A N 1
ATOM 2144 C CA . PHE A 1 270 ? 4.456 -2.449 -19.428 1.00 91.56 270 PHE A CA 1
ATOM 2145 C C . PHE A 1 270 ? 5.739 -2.297 -20.251 1.00 91.56 270 PHE A C 1
ATOM 2147 O O . PHE A 1 270 ? 6.077 -3.181 -21.034 1.00 91.56 270 PHE A O 1
ATOM 2154 N N . CYS A 1 271 ? 6.492 -1.220 -20.029 1.00 91.50 271 CYS A N 1
ATOM 2155 C CA . CYS A 1 271 ? 7.737 -0.954 -20.746 1.00 91.50 271 CYS A CA 1
ATOM 2156 C C . CYS A 1 271 ? 8.931 -1.801 -20.273 1.00 91.50 271 CYS A C 1
ATOM 2158 O O . CYS A 1 271 ? 9.892 -1.964 -21.022 1.00 91.50 271 CYS A O 1
ATOM 2160 N N . THR A 1 272 ? 8.926 -2.287 -19.027 1.00 92.06 272 THR A N 1
ATOM 2161 C CA . THR A 1 272 ? 10.146 -2.804 -18.372 1.00 92.06 272 THR A CA 1
ATOM 2162 C C . THR A 1 272 ? 10.028 -4.220 -17.810 1.00 92.06 272 THR A C 1
ATOM 2164 O O . THR A 1 272 ? 11.038 -4.803 -17.420 1.00 92.06 272 THR A O 1
ATOM 2167 N N . GLY A 1 273 ? 8.824 -4.785 -17.738 1.00 86.81 273 GLY A N 1
ATOM 2168 C CA . GLY A 1 273 ? 8.539 -5.988 -16.961 1.00 86.81 273 GLY A CA 1
ATOM 2169 C C . GLY A 1 273 ? 7.747 -7.070 -17.692 1.00 86.81 273 GLY A C 1
ATOM 2170 O O . GLY A 1 273 ? 7.433 -6.942 -18.876 1.00 86.81 273 GLY A O 1
ATOM 2171 N N . PRO A 1 274 ? 7.422 -8.163 -16.979 1.00 79.06 274 PRO A N 1
ATOM 2172 C CA . PRO A 1 274 ? 6.522 -9.196 -17.472 1.00 79.06 274 PRO A CA 1
ATOM 2173 C C . PRO A 1 274 ? 5.078 -8.677 -17.525 1.00 79.06 274 PRO A C 1
ATOM 2175 O O . PRO A 1 274 ? 4.509 -8.286 -16.504 1.00 79.06 274 PRO A O 1
ATOM 2178 N N . THR A 1 275 ? 4.456 -8.741 -18.702 1.00 75.06 275 THR A N 1
ATOM 2179 C CA . THR A 1 275 ? 3.028 -8.454 -18.904 1.00 75.06 275 THR A CA 1
ATOM 2180 C C . THR A 1 275 ? 2.339 -9.602 -19.645 1.00 75.06 275 THR A C 1
ATOM 2182 O O . THR A 1 275 ? 2.985 -10.396 -20.324 1.00 75.06 275 THR A O 1
ATOM 2185 N N . ILE A 1 276 ? 1.021 -9.739 -19.459 1.00 64.31 276 ILE A N 1
ATOM 2186 C CA . ILE A 1 276 ? 0.225 -10.860 -20.007 1.00 64.31 276 ILE A CA 1
ATOM 2187 C C . ILE A 1 276 ? -0.150 -10.632 -21.475 1.00 64.31 276 ILE A C 1
ATOM 2189 O O . ILE A 1 276 ? -0.400 -11.587 -22.206 1.00 64.31 276 ILE A O 1
ATOM 2193 N N . GLU A 1 277 ? -0.184 -9.379 -21.925 1.00 59.28 277 GLU A N 1
ATOM 2194 C CA . GLU A 1 277 ? -0.690 -9.020 -23.247 1.00 59.28 277 GLU A CA 1
ATOM 2195 C C . GLU A 1 277 ? 0.369 -8.256 -24.044 1.00 59.28 277 GLU A C 1
ATOM 2197 O O . GLU A 1 277 ? 0.459 -7.033 -23.961 1.00 59.28 277 GLU A O 1
ATOM 2202 N N . GLU A 1 278 ? 1.115 -8.972 -24.893 1.00 55.44 278 GLU A N 1
ATOM 2203 C CA . GLU A 1 278 ? 1.983 -8.370 -25.923 1.00 55.44 278 GLU A CA 1
ATOM 2204 C C . GLU A 1 278 ? 1.185 -7.501 -26.925 1.00 55.44 278 GLU A C 1
ATOM 2206 O O . GLU A 1 278 ? 1.762 -6.719 -27.676 1.00 55.44 278 GLU A O 1
ATOM 2211 N N . SER A 1 279 ? -0.152 -7.614 -26.935 1.00 50.59 279 SER A N 1
ATOM 2212 C CA . SER A 1 279 ? -1.058 -6.935 -27.868 1.00 50.59 279 SER A CA 1
ATOM 2213 C C . SER A 1 279 ? -1.657 -5.614 -27.371 1.00 50.59 279 SER A C 1
ATOM 2215 O O . SER A 1 279 ? -2.222 -4.881 -28.184 1.00 50.59 279 SER A O 1
ATOM 2217 N N . ARG A 1 280 ? -1.592 -5.285 -26.071 1.00 65.00 280 ARG A N 1
ATOM 2218 C CA . ARG A 1 280 ? -2.070 -3.981 -25.574 1.00 65.00 280 ARG A CA 1
ATOM 2219 C C . ARG A 1 280 ? -0.949 -2.966 -25.679 1.00 65.00 280 ARG A C 1
ATOM 2221 O O . ARG A 1 280 ? 0.035 -3.088 -24.975 1.00 65.00 280 ARG A O 1
ATOM 2228 N N . VAL A 1 281 ? -1.112 -1.935 -26.500 1.00 72.62 281 VAL A N 1
ATOM 2229 C CA . VAL A 1 281 ? -0.205 -0.782 -26.484 1.00 72.62 281 VAL A CA 1
ATOM 2230 C C . VAL A 1 281 ? -0.699 0.190 -25.415 1.00 72.62 281 VAL A C 1
ATOM 2232 O O . VAL A 1 281 ? -1.721 0.846 -25.605 1.00 72.62 281 VAL A O 1
ATOM 2235 N N . LEU A 1 282 ? 0.002 0.265 -24.281 1.00 84.69 282 LEU A N 1
ATOM 2236 C CA . LEU A 1 282 ? -0.195 1.343 -23.310 1.00 84.69 282 LEU A CA 1
ATOM 2237 C C . LEU A 1 282 ? 0.584 2.578 -23.773 1.00 84.69 282 LEU A C 1
ATOM 2239 O O . LEU A 1 282 ? 1.792 2.513 -23.992 1.00 84.69 282 LEU A O 1
ATOM 2243 N N . THR A 1 283 ? -0.115 3.700 -23.935 1.00 88.81 283 THR A N 1
ATOM 2244 C CA . THR A 1 283 ? 0.500 4.996 -24.243 1.00 88.81 283 THR A CA 1
ATOM 2245 C C . THR A 1 283 ? 1.035 5.654 -22.976 1.00 88.81 283 THR A C 1
ATOM 2247 O O . THR A 1 283 ? 0.500 5.432 -21.889 1.00 88.81 283 THR A O 1
ATOM 2250 N N . GLU A 1 284 ? 2.064 6.493 -23.120 1.00 93.69 284 GLU A N 1
ATOM 2251 C CA . GLU A 1 284 ? 2.573 7.309 -22.013 1.00 93.69 284 GLU A CA 1
ATOM 2252 C C . GLU A 1 284 ? 1.431 8.164 -21.426 1.00 93.69 284 GLU A C 1
ATOM 2254 O O . GLU A 1 284 ? 0.746 8.857 -22.184 1.00 93.69 284 GLU A O 1
ATOM 2259 N N . PRO A 1 285 ? 1.192 8.121 -20.102 1.00 95.19 285 PRO A N 1
ATOM 2260 C CA . PRO A 1 285 ? 0.178 8.954 -19.468 1.00 95.19 285 PRO A CA 1
ATOM 2261 C C . PRO A 1 285 ? 0.482 10.448 -19.609 1.00 95.19 285 PRO A C 1
ATOM 2263 O O . PRO A 1 285 ? 1.632 10.880 -19.497 1.00 95.19 285 PRO A O 1
ATOM 2266 N N . ASP A 1 286 ? -0.558 11.269 -19.752 1.00 93.88 286 ASP A N 1
ATOM 2267 C CA . ASP A 1 286 ? -0.409 12.721 -19.890 1.00 93.88 286 ASP A CA 1
ATOM 2268 C C . ASP A 1 286 ? 0.441 13.308 -18.765 1.00 93.88 286 ASP A C 1
ATOM 2270 O O . ASP A 1 286 ? 0.150 13.106 -17.586 1.00 93.88 286 ASP A O 1
ATOM 2274 N N . GLY A 1 287 ? 1.497 14.045 -19.116 1.00 93.62 287 GLY A N 1
ATOM 2275 C CA . GLY A 1 287 ? 2.392 14.699 -18.162 1.00 93.62 287 GLY A CA 1
ATOM 2276 C C . GLY A 1 287 ? 3.315 13.762 -17.374 1.00 93.62 287 GLY A C 1
ATOM 2277 O O . GLY A 1 287 ? 3.913 14.232 -16.407 1.00 93.62 287 GLY A O 1
ATOM 2278 N N . PHE A 1 288 ? 3.445 12.484 -17.756 1.00 96.38 288 PHE A N 1
ATOM 2279 C CA . PHE A 1 288 ? 4.326 11.498 -17.108 1.00 96.38 288 PHE A CA 1
ATOM 2280 C C . PHE A 1 288 ? 5.741 12.050 -16.914 1.00 96.38 288 PHE A C 1
ATOM 2282 O O . PHE A 1 288 ? 6.218 12.164 -15.788 1.00 96.38 288 PHE A O 1
ATOM 2289 N N . SER A 1 289 ? 6.355 12.531 -17.996 1.00 94.62 289 SER A N 1
ATOM 2290 C CA . SER A 1 289 ? 7.703 13.111 -17.986 1.00 94.62 289 SER A CA 1
ATOM 2291 C C . SER A 1 289 ? 7.870 14.351 -17.080 1.00 94.62 289 SER A C 1
ATOM 2293 O O . SER A 1 289 ? 8.989 14.684 -16.692 1.00 94.62 289 SER A O 1
ATOM 2295 N N . ASN A 1 290 ? 6.776 15.023 -16.697 1.00 95.06 290 ASN A N 1
ATOM 2296 C CA . ASN A 1 290 ? 6.799 16.192 -15.807 1.00 95.06 290 ASN A CA 1
ATOM 2297 C C . ASN A 1 290 ? 6.616 15.828 -14.324 1.00 95.06 290 ASN A C 1
ATOM 2299 O O . ASN A 1 290 ? 6.721 16.701 -13.459 1.00 95.06 290 ASN A O 1
ATOM 2303 N N . ARG A 1 291 ? 6.314 14.565 -14.005 1.00 94.75 291 ARG A N 1
ATOM 2304 C CA . ARG A 1 291 ? 6.067 14.103 -12.636 1.00 94.75 291 ARG A CA 1
ATOM 2305 C C . ARG A 1 291 ? 7.311 13.424 -12.065 1.00 94.75 291 ARG A C 1
ATOM 2307 O O . ARG A 1 291 ? 7.657 12.340 -12.524 1.00 94.75 291 ARG A O 1
ATOM 2314 N N . PRO A 1 292 ? 7.937 13.969 -11.002 1.00 95.69 292 PRO A N 1
ATOM 2315 C CA . PRO A 1 292 ? 9.161 13.392 -10.442 1.00 95.69 292 PRO A CA 1
ATOM 2316 C C . PRO A 1 292 ? 9.024 11.921 -10.035 1.00 95.69 292 PRO A C 1
ATOM 2318 O O . PRO A 1 292 ? 9.904 11.123 -10.334 1.00 95.69 292 PRO A O 1
ATOM 2321 N N . VAL A 1 293 ? 7.903 11.554 -9.399 1.00 97.00 293 VAL A N 1
ATOM 2322 C CA . VAL A 1 293 ? 7.646 10.163 -8.998 1.00 97.00 293 VAL A CA 1
ATOM 2323 C C . VAL A 1 293 ? 7.568 9.251 -10.222 1.00 97.00 293 VAL A C 1
ATOM 2325 O O . VAL A 1 293 ? 8.189 8.199 -10.203 1.00 97.00 293 VAL A O 1
ATOM 2328 N N . ALA A 1 294 ? 6.890 9.655 -11.299 1.00 97.38 294 ALA A N 1
ATOM 2329 C CA . ALA A 1 294 ? 6.754 8.850 -12.515 1.00 97.38 294 ALA A CA 1
ATOM 2330 C C . ALA A 1 294 ? 8.111 8.566 -13.180 1.00 97.38 294 ALA A C 1
ATOM 2332 O O . ALA A 1 294 ? 8.415 7.425 -13.532 1.00 97.38 294 ALA A O 1
ATOM 2333 N N . THR A 1 295 ? 8.969 9.585 -13.265 1.00 97.31 295 THR A N 1
ATOM 2334 C CA . THR A 1 295 ? 10.341 9.431 -13.760 1.00 97.31 295 THR A CA 1
ATOM 2335 C C . THR A 1 295 ? 11.146 8.472 -12.883 1.00 97.31 295 THR A C 1
ATOM 2337 O O . THR A 1 295 ? 11.822 7.584 -13.401 1.00 97.31 295 THR A O 1
ATOM 2340 N N . ASP A 1 296 ? 11.037 8.588 -11.557 1.00 98.25 296 ASP A N 1
ATOM 2341 C CA . ASP A 1 296 ? 11.726 7.688 -10.630 1.00 98.25 296 ASP A CA 1
ATOM 2342 C C . ASP A 1 296 ? 11.190 6.243 -10.715 1.00 98.25 296 ASP A C 1
ATOM 2344 O O . ASP A 1 296 ? 11.977 5.296 -10.651 1.00 98.25 296 ASP A O 1
ATOM 2348 N N . LEU A 1 297 ? 9.878 6.051 -10.928 1.00 97.88 297 LEU A N 1
ATOM 2349 C CA . LEU A 1 297 ? 9.286 4.735 -11.209 1.00 97.88 297 LEU A CA 1
ATOM 2350 C C . LEU A 1 297 ? 9.922 4.122 -12.463 1.00 97.88 297 LEU A C 1
ATOM 2352 O O . LEU A 1 297 ? 10.347 2.967 -12.426 1.00 97.88 297 LEU A O 1
ATOM 2356 N N . MET A 1 298 ? 10.038 4.893 -13.551 1.00 97.81 298 MET A N 1
ATOM 2357 C CA . MET A 1 298 ? 10.663 4.428 -14.793 1.00 97.81 298 MET A CA 1
ATOM 2358 C C . MET A 1 298 ? 12.120 4.017 -14.575 1.00 97.81 298 MET A C 1
ATOM 2360 O O . MET A 1 298 ? 12.526 2.942 -15.018 1.00 97.81 298 MET A O 1
ATOM 2364 N N . LEU A 1 299 ? 12.895 4.825 -13.845 1.00 98.00 299 LEU A N 1
ATOM 2365 C CA . LEU A 1 299 ? 14.283 4.501 -13.510 1.00 98.00 299 LEU A CA 1
ATOM 2366 C C . LEU A 1 299 ? 14.387 3.192 -12.716 1.00 98.00 299 LEU A C 1
ATOM 2368 O O . LEU A 1 299 ? 15.269 2.379 -12.992 1.00 98.00 299 LEU A O 1
ATOM 2372 N N . LEU A 1 300 ? 13.478 2.950 -11.764 1.00 97.62 300 LEU A N 1
ATOM 2373 C CA . LEU A 1 300 ? 13.419 1.681 -11.033 1.00 97.62 300 LEU A CA 1
ATOM 2374 C C . LEU A 1 300 ? 13.065 0.502 -11.947 1.00 97.62 300 LEU A C 1
ATOM 2376 O O . LEU A 1 300 ? 13.726 -0.535 -11.873 1.00 97.62 300 LEU A O 1
ATOM 2380 N N . GLY A 1 301 ? 12.067 0.654 -12.821 1.00 96.12 301 GLY A N 1
ATOM 2381 C CA . GLY A 1 301 ? 11.692 -0.376 -13.792 1.00 96.12 301 GLY A CA 1
ATOM 2382 C C . GLY A 1 301 ? 12.863 -0.757 -14.699 1.00 96.12 301 GLY A C 1
ATOM 2383 O O . GLY A 1 301 ? 13.211 -1.934 -14.812 1.00 96.12 301 GLY A O 1
ATOM 2384 N N . GLN A 1 302 ? 13.542 0.241 -15.271 1.00 96.06 302 GLN A N 1
ATOM 2385 C CA . GLN A 1 302 ? 14.719 0.057 -16.127 1.00 96.06 302 GLN A CA 1
ATOM 2386 C C . GLN A 1 302 ? 15.877 -0.609 -15.378 1.00 96.06 302 GLN A C 1
ATOM 2388 O O . GLN A 1 302 ? 16.464 -1.574 -15.871 1.00 96.06 302 GLN A O 1
ATOM 2393 N N . LYS A 1 303 ? 16.168 -0.147 -14.154 1.00 96.12 303 LYS A N 1
ATOM 2394 C CA . LYS A 1 303 ? 17.225 -0.702 -13.296 1.00 96.12 303 LYS A CA 1
ATOM 2395 C C . LYS A 1 303 ? 17.072 -2.213 -13.109 1.00 96.12 303 LYS A C 1
ATOM 2397 O O . LYS A 1 303 ? 18.065 -2.936 -13.174 1.00 96.12 303 LYS A O 1
ATOM 2402 N N . TRP A 1 304 ? 15.847 -2.696 -12.912 1.00 94.81 304 TRP A N 1
ATOM 2403 C CA . TRP A 1 304 ? 15.568 -4.101 -12.601 1.00 94.81 304 TRP A CA 1
ATOM 2404 C C . TRP A 1 304 ? 15.072 -4.936 -13.786 1.00 94.81 304 TRP A C 1
ATOM 2406 O O . TRP A 1 304 ? 14.883 -6.139 -13.631 1.00 94.81 304 TRP A O 1
ATOM 2416 N N . THR A 1 305 ? 14.937 -4.355 -14.985 1.00 92.19 305 THR A N 1
ATOM 2417 C CA . THR A 1 305 ? 14.475 -5.054 -16.207 1.00 92.19 305 THR A CA 1
ATOM 2418 C C . THR A 1 305 ? 15.288 -6.321 -16.507 1.00 92.19 305 THR A C 1
ATOM 2420 O O . THR A 1 305 ? 14.757 -7.319 -16.996 1.00 92.19 305 THR A O 1
ATOM 2423 N N . HIS A 1 306 ? 16.581 -6.315 -16.170 1.00 88.50 306 HIS A N 1
ATOM 2424 C CA . HIS A 1 306 ? 17.477 -7.454 -16.374 1.00 88.50 306 HIS A CA 1
ATOM 2425 C C . HIS A 1 306 ? 17.045 -8.726 -15.618 1.00 88.50 306 HIS A C 1
ATOM 2427 O O . HIS A 1 306 ? 17.357 -9.828 -16.060 1.00 88.50 306 HIS A O 1
ATOM 2433 N N . LEU A 1 307 ? 16.309 -8.601 -14.506 1.00 87.56 307 LEU A N 1
ATOM 2434 C CA . LEU A 1 307 ? 15.813 -9.755 -13.748 1.00 87.56 307 LEU A CA 1
ATOM 2435 C C . LEU A 1 307 ? 14.807 -10.581 -14.560 1.00 87.56 307 LEU A C 1
ATOM 2437 O O . LEU A 1 307 ? 14.825 -11.808 -14.503 1.00 87.56 307 LEU A O 1
ATOM 2441 N N . TYR A 1 308 ? 13.984 -9.911 -15.368 1.00 77.44 308 TYR A N 1
ATOM 2442 C CA . TYR A 1 308 ? 13.009 -10.564 -16.236 1.00 77.44 308 TYR A CA 1
ATOM 2443 C C . TYR A 1 308 ? 13.658 -11.160 -17.498 1.00 77.44 308 TYR A C 1
ATOM 2445 O O . TYR A 1 308 ? 13.327 -12.273 -17.911 1.00 77.44 308 TYR A O 1
ATOM 2453 N N . SER A 1 309 ? 14.624 -10.462 -18.108 1.00 66.12 309 SER A N 1
ATOM 2454 C CA . SER A 1 309 ? 15.254 -10.917 -19.358 1.00 66.12 309 SER A CA 1
ATOM 2455 C C . SER A 1 309 ? 16.103 -12.186 -19.199 1.00 66.12 309 SER A C 1
ATOM 2457 O O . SER A 1 309 ? 16.228 -12.958 -20.151 1.00 66.12 309 SER A O 1
ATOM 2459 N N . LEU A 1 310 ? 16.627 -12.452 -17.998 1.00 56.66 310 LEU A N 1
ATOM 2460 C CA . LEU A 1 310 ? 17.460 -13.622 -17.693 1.00 56.66 310 LEU A CA 1
ATOM 2461 C C . LEU A 1 310 ? 16.681 -14.949 -17.572 1.00 56.66 310 LEU A C 1
ATOM 2463 O O . LEU A 1 310 ? 17.300 -16.011 -17.617 1.00 56.66 310 LEU A O 1
ATOM 2467 N N . ARG A 1 311 ? 15.342 -14.930 -17.447 1.00 54.25 311 ARG A N 1
ATOM 2468 C CA . ARG A 1 311 ? 14.513 -16.134 -17.209 1.00 54.25 311 ARG A CA 1
ATOM 2469 C C . ARG A 1 311 ? 13.543 -16.501 -18.340 1.00 54.25 311 ARG A C 1
ATOM 2471 O O . ARG A 1 311 ? 12.561 -17.193 -18.100 1.00 54.25 311 ARG A O 1
ATOM 2478 N N . ARG A 1 312 ? 13.839 -16.166 -19.603 1.00 48.91 312 ARG A N 1
ATOM 2479 C CA . ARG A 1 312 ? 13.079 -16.655 -20.786 1.00 48.91 312 ARG A CA 1
ATOM 2480 C C . ARG A 1 312 ? 13.203 -18.175 -21.065 1.00 48.91 312 ARG A C 1
ATOM 2482 O O . ARG A 1 312 ? 12.943 -18.622 -22.177 1.00 48.91 312 ARG A O 1
ATOM 2489 N N . PHE A 1 313 ? 13.570 -18.978 -20.068 1.00 40.88 313 PHE A N 1
ATOM 2490 C CA . PHE A 1 313 ? 13.499 -20.440 -20.091 1.00 40.88 313 PHE A CA 1
ATOM 2491 C C . PHE A 1 313 ? 12.404 -20.885 -19.117 1.00 40.88 313 PHE A C 1
ATOM 2493 O O . PHE A 1 313 ? 12.244 -20.253 -18.073 1.00 40.88 313 PHE A O 1
ATOM 2500 N N . PRO A 1 314 ? 11.613 -21.921 -19.454 1.00 41.72 314 PRO A N 1
ATOM 2501 C CA . PRO A 1 314 ? 10.346 -22.182 -18.787 1.00 41.72 314 PRO A CA 1
ATOM 2502 C C . PRO A 1 314 ? 10.550 -22.348 -17.276 1.00 41.72 314 PRO A C 1
ATOM 2504 O O . PRO A 1 314 ? 11.532 -22.973 -16.860 1.00 41.72 314 PRO A O 1
ATOM 2507 N N . PRO A 1 315 ? 9.642 -21.804 -16.446 1.00 43.19 315 PRO A N 1
ATOM 2508 C CA . PRO A 1 315 ? 9.774 -21.899 -15.004 1.00 43.19 315 PRO A CA 1
ATOM 2509 C C . PRO A 1 315 ? 9.829 -23.379 -14.598 1.00 43.19 315 PRO A C 1
ATOM 2511 O O . PRO A 1 315 ? 9.061 -24.186 -15.138 1.00 43.19 315 PRO A O 1
ATOM 2514 N N . PRO A 1 316 ? 10.694 -23.774 -13.645 1.00 40.12 316 PRO A N 1
ATOM 2515 C CA . PRO A 1 316 ? 10.604 -25.101 -13.062 1.00 40.12 316 PRO A CA 1
ATOM 2516 C C . PRO A 1 316 ? 9.191 -25.277 -12.498 1.00 40.12 316 PRO A C 1
ATOM 2518 O O . PRO A 1 316 ? 8.701 -24.455 -11.720 1.00 40.12 316 PRO A O 1
ATOM 2521 N N . ALA A 1 317 ? 8.514 -26.339 -12.935 1.00 46.53 317 ALA A N 1
ATOM 2522 C CA . ALA A 1 317 ? 7.179 -26.690 -12.481 1.00 46.53 317 ALA A CA 1
ATOM 2523 C C . ALA A 1 317 ? 7.191 -26.876 -10.956 1.00 46.53 317 ALA A C 1
ATOM 2525 O O . ALA A 1 317 ? 7.604 -27.918 -10.454 1.00 46.53 317 ALA A O 1
ATOM 2526 N N . GLY A 1 318 ? 6.776 -25.853 -10.204 1.00 49.38 318 GLY A N 1
ATOM 2527 C CA . GLY A 1 318 ? 6.796 -25.968 -8.748 1.00 49.38 318 GLY A CA 1
ATOM 2528 C C . GLY A 1 318 ? 6.775 -24.670 -7.956 1.00 49.38 318 GLY A C 1
ATOM 2529 O O . GLY A 1 318 ? 7.633 -24.496 -7.100 1.00 49.38 318 GLY A O 1
ATOM 2530 N N . ARG A 1 319 ? 5.790 -23.797 -8.207 1.00 38.75 319 ARG A N 1
ATOM 2531 C CA . ARG A 1 319 ? 5.024 -22.990 -7.223 1.00 38.75 319 ARG A CA 1
ATOM 2532 C C . ARG A 1 319 ? 4.276 -21.895 -7.978 1.00 38.75 319 ARG A C 1
ATOM 2534 O O . ARG A 1 319 ? 4.743 -20.777 -8.140 1.00 38.75 319 ARG A O 1
ATOM 2541 N N . ILE A 1 320 ? 3.091 -22.263 -8.448 1.00 39.34 320 ILE A N 1
ATOM 2542 C CA . ILE A 1 320 ? 2.103 -21.338 -8.995 1.00 39.34 320 ILE A CA 1
ATOM 2543 C C . ILE A 1 320 ? 1.607 -20.456 -7.839 1.00 39.34 320 ILE A C 1
ATOM 2545 O O . ILE A 1 320 ? 1.005 -20.969 -6.894 1.00 39.34 320 ILE A O 1
ATOM 2549 N N . TRP A 1 321 ? 1.843 -19.147 -7.912 1.00 37.25 321 TRP A N 1
ATOM 2550 C CA . TRP A 1 321 ? 0.995 -18.152 -7.249 1.00 37.25 321 TRP A CA 1
ATOM 2551 C C . TRP A 1 321 ? -0.201 -17.852 -8.167 1.00 37.25 321 TRP A C 1
ATOM 2553 O O . TRP A 1 321 ? -0.051 -17.833 -9.383 1.00 37.25 321 TRP A O 1
ATOM 2563 N N . GLY A 1 322 ? -1.394 -17.638 -7.602 1.00 33.38 322 GLY A N 1
ATOM 2564 C CA . GLY A 1 322 ? -2.472 -16.930 -8.315 1.00 33.38 322 GLY A CA 1
ATOM 2565 C C . GLY A 1 322 ? -3.625 -17.732 -8.930 1.00 33.38 322 GLY A C 1
ATOM 2566 O O . GLY A 1 322 ? -4.538 -17.131 -9.473 1.00 33.38 322 GLY A O 1
ATOM 2567 N N . LYS A 1 323 ? -3.698 -19.059 -8.777 1.00 32.34 323 LYS A N 1
ATOM 2568 C CA . LYS A 1 323 ? -5.003 -19.755 -8.780 1.00 32.34 323 LYS A CA 1
ATOM 2569 C C . LYS A 1 323 ? -5.117 -20.623 -7.537 1.00 32.34 323 LYS A C 1
ATOM 2571 O O . LYS A 1 323 ? -4.988 -21.846 -7.602 1.00 32.34 323 LYS A O 1
ATOM 2576 N N . ARG A 1 324 ? -5.452 -20.016 -6.391 1.00 34.47 324 ARG A N 1
ATOM 2577 C CA . ARG A 1 324 ? -6.345 -20.747 -5.484 1.00 34.47 324 ARG A CA 1
ATOM 2578 C C . ARG A 1 324 ? -7.642 -20.873 -6.263 1.00 34.47 324 ARG A C 1
ATOM 2580 O O . ARG A 1 324 ? -8.355 -19.899 -6.430 1.00 34.47 324 ARG A O 1
ATOM 2587 N N . ARG A 1 325 ? -7.859 -22.051 -6.851 1.00 29.31 325 ARG A N 1
ATOM 2588 C CA . ARG A 1 325 ? -9.129 -22.410 -7.469 1.00 29.31 325 ARG A CA 1
ATOM 2589 C C . ARG A 1 325 ? -10.243 -21.961 -6.528 1.00 29.31 325 ARG A C 1
ATOM 2591 O O . ARG A 1 325 ? -10.362 -22.526 -5.441 1.00 29.31 325 ARG A O 1
ATOM 2598 N N . ASP A 1 326 ? -11.093 -21.070 -7.015 1.00 31.17 326 ASP A N 1
ATOM 2599 C CA . ASP A 1 326 ? -12.522 -21.126 -6.753 1.00 31.17 326 ASP A CA 1
ATOM 2600 C C . ASP A 1 326 ? -13.021 -22.507 -7.195 1.00 31.17 326 ASP A C 1
ATOM 2602 O O . ASP A 1 326 ? -13.596 -22.713 -8.260 1.00 31.17 326 ASP A O 1
ATOM 2606 N N . LYS A 1 327 ? -12.738 -23.527 -6.391 1.00 27.48 327 LYS A N 1
ATOM 2607 C CA . LYS A 1 327 ? -13.676 -24.621 -6.242 1.00 27.48 327 LYS A CA 1
ATOM 2608 C C . LYS A 1 327 ? -14.585 -24.134 -5.141 1.00 27.48 327 LYS A C 1
ATOM 2610 O O . LYS A 1 327 ? -14.156 -24.188 -4.005 1.00 27.48 327 LYS A O 1
ATOM 2615 N N . TYR A 1 328 ? -15.710 -23.539 -5.516 1.00 27.28 328 TYR A N 1
ATOM 2616 C CA . TYR A 1 328 ? -17.044 -23.673 -4.917 1.00 27.28 328 TYR A CA 1
ATOM 2617 C C . TYR A 1 328 ? -17.946 -22.580 -5.512 1.00 27.28 328 TYR A C 1
ATOM 2619 O O . TYR A 1 328 ? -18.414 -21.677 -4.829 1.00 27.28 328 TYR A O 1
ATOM 2627 N N . THR A 1 329 ? -18.201 -22.681 -6.818 1.00 28.91 329 THR A N 1
ATOM 2628 C CA . THR A 1 329 ? -19.519 -22.353 -7.365 1.00 28.91 329 THR A CA 1
ATOM 2629 C C . THR A 1 329 ? -20.407 -23.575 -7.163 1.00 28.91 329 THR A C 1
ATOM 2631 O O . THR A 1 329 ? -20.298 -24.557 -7.899 1.00 28.91 329 THR A O 1
ATOM 2634 N N . ARG A 1 330 ? -21.223 -23.527 -6.112 1.00 30.47 330 ARG A N 1
ATOM 2635 C CA . ARG A 1 330 ? -22.641 -23.914 -6.072 1.00 30.47 330 ARG A CA 1
ATOM 2636 C C . ARG A 1 330 ? -23.185 -23.679 -4.675 1.00 30.47 330 ARG A C 1
ATOM 2638 O O . ARG A 1 330 ? -22.547 -24.170 -3.719 1.00 30.47 330 ARG A O 1
#

Foldseek 3Di:
DDDDDDPLLLVLLLLVLLLDDPVCVVPPDDQKDWQVLQQLSSCLSVVNDTDPGSPVSNCVSPPPQWDKDFDDDPDPPDGIIIIGGPVPCLVVLVVVLVVCVVVDVPRHDSPSSPPPQCSLLSLQLSLLCCLQPNPLLVVQLVCCVVCLQDPDDSCVSLVSSVVSNLSNLLALERDQPDDPVSLVVNLVSLQSLLPCLQDCSCVSNLLSLLSNCQLVLNQVSLVSLVSSLVSLVSSLVVLVPDPPGPDRVSVVSSSVSSNVSSLLLNQLCVVQGRHDDPPDDRDHPPCLVVRPNSVSSNVSSNVNSVSNVVPPDDPDPDDDDDDPDPPDDD

Sequence (330 aa):
MEKPLSPLQLRLSQQVFLWVDMIDFVKVGRSELDQEILSIIFQAENSGEEVFDSIDLAKRLCSPLITLNVAKGKGARNQRFKISFIHHTAAQFVRQSASRKAANKAMAVPTILRPQALKALYRGTTSVRYFEESIKCTQALDSLRSYPSQPLGGIDTYFEMAYGLWNALFLETLPDCLDDDDLVQASILCSKLTEFLLSRRCLRWVEMAIIINYDGGFTNLFENVIEALCAAEKALHVTNQDSMGKQLTAFQSYSIARRQFFADYAYVIFCTGPTIEESRVLTEPDGFSNRPVATDLMLLGQKWTHLYSLRRFPPPAGRIWGKRRDKYTR

Radius of gyration: 21.43 Å; chains: 1; bounding box: 55×43×68 Å

pLDDT: mean 74.48, std 20.34, range [27.28, 98.31]

Secondary structure (DSSP, 8-state):
-PPPPPHHHHHHHHHHHHHS-TTHHHHS---EEEHHHHHHHHHHHTTTPPPTTHHHHHHHHHTTSEEEEEE--SSTT--EEEEEE-HHHHHHHHHHHHHHHTT-TT-PPPGGGS--TTHHHHHHHHHHHHHHH-HHHHHHHHHHHH-TTS--TTTHHHHHHHHHHHHHHT--S--TT--HHHHHHHHHHHHHHHHHHTSGGGHHHHHHHHHHHHHHT-THHHHHHHHHHHHHHHHHHHHHH-SSS---HHHHHHHHHHHHHHHHHHHHHHHHS--S-TT--PPPPTTGGG-HHHHHHHHHHHHHHHHHHTT-SPPPSS---S--------

Organism: Talaromyces atroroseus (NCBI:txid1441469)